Protein AF-J5PJV5-F1 (afdb_monomer_lite)

Organism: Saccharomyces kudriavzevii (strain ATCC MYA-4449 / AS 2.2408 / CBS 8840 / NBRC 1802 / NCYC 2889) (NCBI:txid226230)

InterPro domains:
  IPR000591 DEP domain [SM00049] (48-135)
  IPR058855 RGS1/SST2-like, Fungal-Differentiation Regulator domain [PF25889] (28-151)

Structure (mmCIF, N/CA/C/O backbone):
data_AF-J5PJV5-F1
#
_entry.id   AF-J5PJV5-F1
#
loop_
_atom_site.group_PDB
_atom_site.id
_atom_site.type_symbol
_atom_site.label_atom_id
_atom_site.label_alt_id
_atom_site.label_comp_id
_atom_site.label_asym_id
_atom_site.label_entity_id
_atom_site.label_seq_id
_atom_site.pdbx_PDB_ins_code
_atom_site.Cartn_x
_atom_site.Cartn_y
_atom_site.Cartn_z
_atom_site.occupancy
_atom_site.B_iso_or_equiv
_atom_site.auth_seq_id
_atom_site.auth_comp_id
_atom_site.auth_asym_id
_atom_site.auth_atom_id
_atom_site.pdbx_PDB_model_num
ATOM 1 N N . MET A 1 1 ? -48.459 -0.395 3.970 1.00 34.44 1 MET A N 1
ATOM 2 C CA . MET A 1 1 ? -47.567 -1.148 4.877 1.00 34.44 1 MET A CA 1
ATOM 3 C C . MET A 1 1 ? -46.147 -0.643 4.676 1.00 34.44 1 MET A C 1
ATOM 5 O O . MET A 1 1 ? -45.581 -0.866 3.617 1.00 34.44 1 MET A O 1
ATOM 9 N N . VAL A 1 2 ? -45.607 0.112 5.634 1.00 32.72 2 VAL A N 1
ATOM 10 C CA . VAL A 1 2 ? -44.236 0.643 5.569 1.00 32.72 2 VAL A CA 1
ATOM 11 C C . VAL A 1 2 ? -43.287 -0.489 5.960 1.00 32.72 2 VAL A C 1
ATOM 13 O O . VAL A 1 2 ? -43.206 -0.848 7.133 1.00 32.72 2 VAL A O 1
ATOM 16 N N . HIS A 1 3 ? -42.614 -1.101 4.983 1.00 36.25 3 HIS A N 1
ATOM 17 C CA . HIS A 1 3 ? -41.486 -1.988 5.260 1.00 36.25 3 HIS A CA 1
ATOM 18 C C . HIS A 1 3 ? -40.357 -1.144 5.846 1.00 36.25 3 HIS A C 1
ATOM 20 O O . HIS A 1 3 ? -39.622 -0.455 5.145 1.00 36.25 3 HIS A O 1
ATOM 26 N N . LYS A 1 4 ? -40.274 -1.149 7.175 1.00 41.41 4 LYS A N 1
ATOM 27 C CA . LYS A 1 4 ? -39.159 -0.582 7.921 1.00 41.41 4 LYS A CA 1
ATOM 28 C C . LYS A 1 4 ? -37.962 -1.494 7.647 1.00 41.41 4 LYS A C 1
ATOM 30 O O . LYS A 1 4 ? -37.828 -2.529 8.297 1.00 41.41 4 LYS A O 1
ATOM 35 N N . ASN A 1 5 ? -37.156 -1.159 6.637 1.00 46.97 5 ASN A N 1
ATOM 36 C CA . ASN A 1 5 ? -35.888 -1.836 6.372 1.00 46.97 5 ASN A CA 1
ATOM 37 C C . ASN A 1 5 ? -35.085 -1.823 7.678 1.00 46.97 5 ASN A C 1
ATOM 39 O O . ASN A 1 5 ? -34.699 -0.763 8.169 1.00 46.97 5 ASN A O 1
ATOM 43 N N . ARG A 1 6 ? -34.926 -2.994 8.304 1.00 46.38 6 ARG A N 1
ATOM 44 C CA . ARG A 1 6 ? -34.098 -3.157 9.500 1.00 46.38 6 ARG A CA 1
ATOM 45 C C . ARG A 1 6 ? -32.650 -3.108 9.036 1.00 46.38 6 ARG A C 1
ATOM 47 O O . ARG A 1 6 ? -32.065 -4.146 8.757 1.00 46.38 6 ARG A O 1
ATOM 54 N N . THR A 1 7 ? -32.103 -1.905 8.913 1.00 51.06 7 THR A N 1
ATOM 55 C CA . THR A 1 7 ? -30.675 -1.722 8.668 1.00 51.06 7 THR A CA 1
ATOM 56 C C . THR A 1 7 ? -29.923 -2.245 9.886 1.00 51.06 7 THR A C 1
ATOM 58 O O . THR A 1 7 ? -30.154 -1.798 11.013 1.00 51.06 7 THR A O 1
ATOM 61 N N . LEU A 1 8 ? -29.062 -3.239 9.676 1.00 51.75 8 LEU A N 1
ATOM 62 C CA . LEU A 1 8 ? -28.157 -3.713 10.714 1.00 51.75 8 LEU A CA 1
ATOM 63 C C . LEU A 1 8 ? -27.078 -2.647 10.906 1.00 51.75 8 LEU A C 1
ATOM 65 O O . LEU A 1 8 ? -26.323 -2.337 9.985 1.00 51.75 8 LEU A O 1
ATOM 69 N N . HIS A 1 9 ? -27.042 -2.059 12.098 1.00 49.62 9 HIS A N 1
ATOM 70 C CA . HIS A 1 9 ? -25.983 -1.145 12.503 1.00 49.62 9 HIS A CA 1
ATOM 71 C C . HIS A 1 9 ? -24.929 -1.940 13.272 1.00 49.62 9 HIS A C 1
ATOM 73 O O . HIS A 1 9 ? -25.188 -2.385 14.390 1.00 49.62 9 HIS A O 1
ATOM 79 N N . GLU A 1 10 ? -23.745 -2.109 12.685 1.00 46.94 10 GLU A N 1
ATOM 80 C CA . GLU A 1 10 ? -22.582 -2.636 13.397 1.00 46.94 10 GLU A CA 1
ATOM 81 C C . GLU A 1 10 ? -21.744 -1.450 13.894 1.00 46.94 10 GLU A C 1
ATOM 83 O O . GLU A 1 10 ? -20.999 -0.813 13.146 1.00 46.94 10 GLU A O 1
ATOM 88 N N . LEU A 1 11 ? -21.915 -1.113 15.173 1.00 45.97 11 LEU A N 1
ATOM 89 C CA . LEU A 1 11 ? -21.108 -0.117 15.877 1.00 45.97 11 LEU A CA 1
ATOM 90 C C . LEU A 1 11 ? -19.951 -0.842 16.567 1.00 45.97 11 LEU A C 1
ATOM 92 O O . LEU A 1 11 ? -20.169 -1.541 17.555 1.00 45.97 11 LEU A O 1
ATOM 96 N N . SER A 1 12 ? -18.720 -0.667 16.078 1.00 50.66 12 SER A N 1
ATOM 97 C CA . SER A 1 12 ? -17.536 -1.206 16.755 1.00 50.66 12 SER A CA 1
ATOM 98 C C . SER A 1 12 ? -16.515 -0.104 17.044 1.00 50.66 12 SER A C 1
ATOM 100 O O . SER A 1 12 ? -15.838 0.409 16.156 1.00 50.66 12 SER A O 1
ATOM 102 N N . SER A 1 13 ? -16.379 0.251 18.325 1.00 58.31 13 SER A N 1
ATOM 103 C CA . SER A 1 13 ? -15.162 0.896 18.826 1.00 58.31 13 SER A CA 1
ATOM 104 C C . SER A 1 13 ? -14.101 -0.197 18.925 1.00 58.31 13 SER A C 1
ATOM 106 O O . SER A 1 13 ? -14.071 -0.951 19.902 1.00 58.31 13 SER A O 1
ATOM 108 N N . LYS A 1 14 ? -13.275 -0.354 17.887 1.00 65.31 14 LYS A N 1
ATOM 109 C CA . LYS A 1 14 ? -12.309 -1.457 17.826 1.00 65.31 14 LYS A CA 1
ATOM 110 C C . LYS A 1 14 ? -11.090 -1.152 18.689 1.00 65.31 14 LYS A C 1
ATOM 112 O O . LYS A 1 14 ? -10.291 -0.271 18.386 1.00 65.31 14 LYS A O 1
ATOM 117 N N . ASN A 1 15 ? -10.912 -1.936 19.745 1.00 80.19 15 ASN A N 1
ATOM 118 C CA . ASN A 1 15 ? -9.606 -2.066 20.378 1.00 80.19 15 ASN A CA 1
ATOM 119 C C . ASN A 1 15 ? -8.701 -2.940 19.503 1.00 80.19 15 ASN A C 1
ATOM 121 O O . ASN A 1 15 ? -9.179 -3.830 18.803 1.00 80.19 15 ASN A O 1
ATOM 125 N N . PHE A 1 16 ? -7.393 -2.695 19.556 1.00 87.75 16 PHE A N 1
ATOM 126 C CA . PHE A 1 16 ? -6.418 -3.555 18.891 1.00 87.75 16 PHE A CA 1
ATOM 127 C C . PHE A 1 16 ? -6.373 -4.920 19.570 1.00 87.75 16 PHE A C 1
ATOM 129 O O . PHE A 1 16 ? -6.005 -5.020 20.745 1.00 87.75 16 PHE A O 1
ATOM 136 N N . SER A 1 17 ? -6.683 -5.963 18.811 1.00 89.69 17 SER A N 1
ATOM 137 C CA . SER A 1 17 ? -6.464 -7.343 19.215 1.00 89.69 17 SER A CA 1
ATOM 138 C C . SER A 1 17 ? -4.964 -7.576 19.347 1.00 89.69 17 SER A C 1
ATOM 140 O O . SER A 1 17 ? -4.165 -7.088 18.535 1.00 89.69 17 SER A O 1
ATOM 142 N N . ARG A 1 18 ? -4.563 -8.349 20.358 1.00 90.44 18 ARG A N 1
ATOM 143 C CA . ARG A 1 18 ? -3.156 -8.655 20.623 1.00 90.44 18 ARG A CA 1
ATOM 144 C C . ARG A 1 18 ? -2.920 -10.151 20.727 1.00 90.44 18 ARG A C 1
ATOM 146 O O . ARG A 1 18 ? -3.717 -10.871 21.315 1.00 90.44 18 ARG A O 1
ATOM 153 N N . THR A 1 19 ? -1.799 -10.583 20.171 1.00 90.94 19 THR A N 1
ATOM 154 C CA . THR A 1 19 ? -1.255 -11.934 20.346 1.00 90.94 19 THR A CA 1
ATOM 155 C C . THR A 1 19 ? -0.917 -12.198 21.821 1.00 90.94 19 THR A C 1
ATOM 157 O O . THR A 1 19 ? -0.773 -11.240 22.589 1.00 90.94 19 THR A O 1
ATOM 160 N N . PRO A 1 20 ? -0.696 -13.463 22.230 1.00 90.75 20 PRO A N 1
ATOM 161 C CA . PRO A 1 20 ? -0.246 -13.797 23.586 1.00 90.75 20 PRO A CA 1
ATOM 162 C C . PRO A 1 20 ? 1.027 -13.056 24.024 1.00 90.75 20 PRO A C 1
ATOM 164 O O . PRO A 1 20 ? 1.196 -12.755 25.200 1.00 90.75 20 PRO A O 1
ATOM 167 N N . ASN A 1 21 ? 1.885 -12.682 23.068 1.00 90.81 21 ASN A N 1
ATOM 168 C CA . ASN A 1 21 ? 3.115 -11.924 23.315 1.00 90.81 21 ASN A CA 1
ATOM 169 C C . ASN A 1 21 ? 2.892 -10.396 23.349 1.00 90.81 21 ASN A C 1
ATOM 171 O O . ASN A 1 21 ? 3.848 -9.625 23.370 1.00 90.81 21 ASN A O 1
ATOM 175 N N . GLY A 1 22 ? 1.640 -9.932 23.302 1.00 88.31 22 GLY A N 1
ATOM 176 C CA . GLY A 1 22 ? 1.271 -8.519 23.407 1.00 88.31 22 GLY A CA 1
ATOM 177 C C . GLY A 1 22 ? 1.398 -7.700 22.116 1.00 88.31 22 GLY A C 1
ATOM 178 O O . GLY A 1 22 ? 1.108 -6.498 22.143 1.00 88.31 22 GLY A O 1
ATOM 179 N N . LEU A 1 23 ? 1.789 -8.319 20.994 1.00 90.62 23 LEU A N 1
ATOM 180 C CA . LEU A 1 23 ? 1.886 -7.667 19.680 1.00 90.62 23 LEU A CA 1
ATOM 181 C C . LEU A 1 23 ? 0.505 -7.504 19.044 1.00 90.62 23 LEU A C 1
ATOM 183 O O . LEU A 1 23 ? -0.314 -8.415 19.139 1.00 90.62 23 LEU A O 1
ATOM 187 N N . ILE A 1 24 ? 0.267 -6.378 18.368 1.00 93.69 24 ILE A N 1
ATOM 188 C CA . ILE A 1 24 ? -0.978 -6.129 17.624 1.00 93.69 24 ILE A CA 1
ATOM 189 C C . ILE A 1 24 ? -1.062 -7.097 16.441 1.00 93.69 24 ILE A C 1
ATOM 191 O O . ILE A 1 24 ? -0.084 -7.255 15.709 1.00 93.69 24 ILE A O 1
ATOM 195 N N . PHE A 1 25 ? -2.230 -7.707 16.232 1.00 94.50 25 PHE A N 1
ATOM 196 C CA . PHE A 1 25 ? -2.453 -8.582 15.082 1.00 94.50 25 PHE A CA 1
ATOM 197 C C . PHE A 1 25 ? -2.244 -7.849 13.752 1.00 94.50 25 PHE A C 1
ATOM 199 O O . PHE A 1 25 ? -2.690 -6.716 13.548 1.00 94.50 25 PHE A O 1
ATOM 206 N N . THR A 1 26 ? -1.636 -8.544 12.791 1.00 94.56 26 THR A N 1
ATOM 207 C CA . THR A 1 26 ? -1.355 -8.026 11.447 1.00 94.56 26 THR A CA 1
ATOM 208 C C . THR A 1 26 ? -2.618 -7.530 10.735 1.00 94.56 26 THR A C 1
ATOM 210 O O . THR A 1 26 ? -2.562 -6.548 9.993 1.00 94.56 26 THR A O 1
ATOM 213 N N . ASN A 1 27 ? -3.764 -8.187 10.944 1.00 93.38 27 ASN A N 1
ATOM 214 C CA . ASN A 1 27 ? -5.033 -7.771 10.342 1.00 93.38 27 ASN A CA 1
ATOM 215 C C . ASN A 1 27 ? -5.512 -6.405 10.863 1.00 93.38 27 ASN A C 1
ATOM 217 O O . ASN A 1 27 ? -5.932 -5.552 10.079 1.00 93.38 27 ASN A O 1
ATOM 221 N N . ASP A 1 28 ? -5.373 -6.166 12.166 1.00 93.38 28 ASP A N 1
ATOM 222 C CA . ASP A 1 28 ? -5.749 -4.895 12.785 1.00 93.38 28 ASP A CA 1
ATOM 223 C C . ASP A 1 28 ? -4.800 -3.773 12.351 1.00 93.38 28 ASP A C 1
ATOM 225 O O . ASP A 1 28 ? -5.257 -2.669 12.057 1.00 93.38 28 ASP A O 1
ATOM 229 N N . LEU A 1 29 ? -3.499 -4.067 12.202 1.00 95.56 29 LEU A N 1
ATOM 230 C CA . LEU A 1 29 ? -2.522 -3.124 11.641 1.00 95.56 29 LEU A CA 1
ATOM 231 C C . LEU A 1 29 ? -2.869 -2.714 10.202 1.00 95.56 29 LEU A C 1
ATOM 233 O O . LEU A 1 29 ? -2.813 -1.531 9.870 1.00 95.56 29 LEU A O 1
ATOM 237 N N . LYS A 1 30 ? -3.252 -3.670 9.346 1.00 95.94 30 LYS A N 1
ATOM 238 C CA . LYS A 1 30 ? -3.685 -3.387 7.964 1.00 95.94 30 LYS A CA 1
ATOM 239 C C . LYS A 1 30 ? -4.986 -2.583 7.926 1.00 95.94 30 LYS A C 1
ATOM 241 O O . LYS A 1 30 ? -5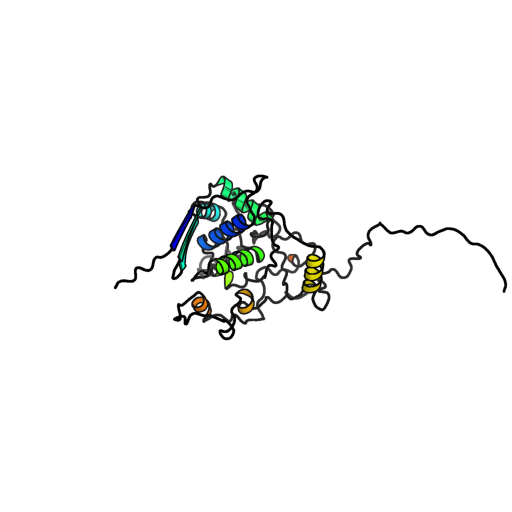.115 -1.678 7.103 1.00 95.94 30 LYS A O 1
ATOM 246 N N . THR A 1 31 ? -5.921 -2.894 8.823 1.00 95.00 31 THR A N 1
ATOM 247 C CA . THR A 1 31 ? -7.210 -2.198 8.944 1.00 95.00 31 THR A CA 1
ATOM 248 C C . THR A 1 31 ? -7.006 -0.743 9.346 1.00 95.00 31 THR A C 1
ATOM 250 O O . THR A 1 31 ? -7.435 0.156 8.624 1.00 95.00 31 THR A O 1
ATOM 253 N N . VAL A 1 32 ? -6.281 -0.493 10.443 1.00 96.00 32 VAL A N 1
ATOM 254 C CA . VAL A 1 32 ? -6.029 0.878 10.905 1.00 96.00 32 VAL A CA 1
ATOM 255 C C . VAL A 1 32 ? -5.199 1.669 9.895 1.00 96.00 32 VAL A C 1
ATOM 257 O O . VAL A 1 32 ? -5.490 2.837 9.671 1.00 96.00 32 VAL A O 1
ATOM 260 N N . TYR A 1 33 ? -4.221 1.039 9.233 1.00 97.81 33 TYR A N 1
ATOM 261 C CA . TYR A 1 33 ? -3.449 1.668 8.159 1.00 97.81 33 TYR A CA 1
ATOM 262 C C . TYR A 1 33 ? -4.345 2.118 6.997 1.00 97.81 33 TYR A C 1
ATOM 264 O O . TYR A 1 33 ? -4.200 3.231 6.495 1.00 97.81 33 TYR A O 1
ATOM 272 N N . SER A 1 34 ? -5.288 1.270 6.585 1.00 97.56 34 SER A N 1
ATOM 273 C CA . SER A 1 34 ? -6.176 1.564 5.458 1.00 97.56 34 SER A CA 1
ATOM 274 C C . SER A 1 34 ? -7.165 2.676 5.798 1.00 97.56 34 SER A C 1
ATOM 276 O O . SER A 1 34 ? -7.297 3.622 5.026 1.00 97.56 34 SER A O 1
ATOM 278 N N . ILE A 1 35 ? -7.788 2.623 6.981 1.00 96.12 35 ILE A N 1
ATOM 279 C CA . ILE A 1 35 ? -8.670 3.695 7.474 1.00 96.12 35 ILE A CA 1
ATOM 280 C C . ILE A 1 35 ? -7.894 5.005 7.602 1.00 96.12 35 ILE A C 1
ATOM 282 O O . ILE A 1 35 ? -8.369 6.043 7.159 1.00 96.12 35 ILE A O 1
ATOM 286 N N . PHE A 1 36 ? -6.674 4.955 8.139 1.00 97.50 36 PHE A N 1
ATOM 287 C CA . PHE A 1 36 ? -5.789 6.111 8.226 1.00 97.50 36 PHE A CA 1
ATOM 288 C C . PHE A 1 36 ? -5.555 6.773 6.861 1.00 97.50 36 PHE A C 1
ATOM 290 O O . PHE A 1 36 ? -5.708 7.988 6.746 1.00 97.50 36 PHE A O 1
ATOM 297 N N . LEU A 1 37 ? -5.241 5.996 5.819 1.00 97.69 37 LEU A N 1
ATOM 298 C CA . LEU A 1 37 ? -5.067 6.545 4.472 1.00 97.69 37 LEU A CA 1
ATOM 299 C C . LEU A 1 37 ? -6.366 7.088 3.866 1.00 97.69 37 LEU A C 1
ATOM 301 O O . LEU A 1 37 ? -6.318 8.102 3.173 1.00 97.69 37 LEU A O 1
ATOM 305 N N . ILE A 1 38 ? -7.508 6.443 4.128 1.00 96.38 38 ILE A N 1
ATOM 306 C CA . ILE A 1 38 ? -8.822 6.931 3.684 1.00 96.38 38 ILE A CA 1
ATOM 307 C C . ILE A 1 38 ? -9.129 8.283 4.340 1.00 96.38 38 ILE A C 1
ATOM 309 O O . ILE A 1 38 ? -9.487 9.226 3.642 1.00 96.38 38 ILE A O 1
ATOM 313 N N . CYS A 1 39 ? -8.931 8.408 5.656 1.00 95.62 39 CYS A N 1
ATOM 314 C CA . CYS A 1 39 ? -9.170 9.649 6.396 1.00 95.62 39 CYS A CA 1
ATOM 315 C C . CYS A 1 39 ? -8.205 10.780 6.007 1.00 95.62 39 CYS A C 1
ATOM 317 O O . CYS A 1 39 ? -8.578 11.946 6.090 1.00 95.62 39 CYS A O 1
ATOM 319 N N . LEU A 1 40 ? -6.973 10.459 5.592 1.00 95.81 40 LEU A N 1
ATOM 320 C CA . LEU A 1 40 ? -6.037 11.459 5.069 1.00 95.81 40 LEU A CA 1
ATOM 321 C C . LEU A 1 40 ? -6.463 12.033 3.709 1.00 95.81 40 LEU A C 1
ATOM 323 O O . LEU A 1 40 ? -5.988 13.110 3.359 1.00 95.81 40 LEU A O 1
ATOM 327 N N . ASP A 1 41 ? -7.292 11.309 2.948 1.00 94.38 41 ASP A N 1
ATOM 328 C CA . ASP A 1 41 ? -7.766 11.668 1.604 1.00 94.38 41 ASP A CA 1
ATOM 329 C C . ASP A 1 41 ? -6.657 12.251 0.707 1.00 94.38 41 ASP A C 1
ATOM 331 O O . ASP A 1 41 ? -6.740 13.362 0.179 1.00 94.38 41 ASP A O 1
ATOM 335 N N . LEU A 1 42 ? -5.558 11.500 0.584 1.00 93.88 42 LEU A N 1
ATOM 336 C CA . LEU A 1 42 ? -4.360 11.954 -0.117 1.00 93.88 42 LEU A CA 1
ATOM 337 C C . LEU A 1 42 ? -4.668 12.308 -1.575 1.00 93.88 42 LEU A C 1
ATOM 339 O O . LEU A 1 42 ? -5.171 11.479 -2.334 1.00 93.88 42 LEU A O 1
ATOM 343 N N . LYS A 1 43 ? -4.285 13.523 -1.978 1.00 90.44 43 LYS A N 1
ATOM 344 C CA . LYS A 1 43 ? -4.469 14.034 -3.339 1.00 90.44 43 LYS A CA 1
ATOM 345 C C . LYS A 1 43 ? -3.160 14.165 -4.101 1.00 90.44 43 LYS A C 1
ATOM 347 O O . LYS A 1 43 ? -2.073 14.338 -3.537 1.00 90.44 43 LYS A O 1
ATOM 352 N N . GLU A 1 44 ? -3.292 14.161 -5.418 1.00 84.69 44 GLU A N 1
ATOM 353 C CA . GLU A 1 44 ? -2.260 14.662 -6.309 1.00 84.69 44 GLU A CA 1
ATOM 354 C C . GLU A 1 44 ? -2.188 16.190 -6.166 1.00 84.69 44 GLU A C 1
ATOM 356 O O . GLU A 1 44 ? -3.169 16.904 -6.390 1.00 84.69 44 GLU A O 1
ATOM 361 N N . LYS A 1 45 ? -1.043 16.711 -5.709 1.00 73.62 45 LYS A N 1
ATOM 362 C CA . LYS A 1 45 ? -0.856 18.159 -5.561 1.00 73.62 45 LYS A CA 1
ATOM 363 C C . LYS A 1 45 ? -0.707 18.760 -6.956 1.00 73.62 45 LYS A C 1
ATOM 365 O O . LYS A 1 45 ? 0.312 18.541 -7.603 1.00 73.62 45 LYS A O 1
ATOM 370 N N . LYS A 1 46 ? -1.706 19.523 -7.410 1.00 59.59 46 LYS A N 1
ATOM 371 C CA . LYS A 1 46 ? -1.599 20.304 -8.649 1.00 59.59 46 LYS A CA 1
ATOM 372 C C . LYS A 1 46 ? -0.451 21.304 -8.498 1.00 59.59 46 LYS A C 1
ATOM 374 O O . LYS A 1 46 ? -0.343 21.958 -7.461 1.00 59.59 46 LYS A O 1
ATOM 379 N N . GLN A 1 47 ? 0.411 21.412 -9.509 1.00 53.44 47 GLN A N 1
ATOM 380 C CA . GLN A 1 47 ? 1.365 22.515 -9.562 1.00 53.44 47 GLN A CA 1
ATOM 381 C C . GLN A 1 47 ? 0.557 23.810 -9.646 1.00 53.44 47 GLN A C 1
ATOM 383 O O . GLN A 1 47 ? -0.148 24.040 -10.628 1.00 53.44 47 GLN A O 1
ATOM 388 N N . ASN A 1 48 ? 0.610 24.636 -8.604 1.00 43.94 48 ASN A N 1
ATOM 389 C CA . ASN A 1 48 ? 0.112 25.995 -8.725 1.00 43.94 48 ASN A CA 1
ATOM 390 C C . ASN A 1 48 ? 1.050 26.717 -9.692 1.00 43.94 48 ASN A C 1
ATOM 392 O O . ASN A 1 48 ? 2.221 26.925 -9.380 1.00 43.94 48 ASN A O 1
ATOM 396 N N . ASN A 1 49 ? 0.525 27.108 -10.852 1.00 41.97 49 ASN A N 1
ATOM 397 C CA . ASN A 1 49 ? 1.171 28.024 -11.791 1.00 41.97 49 ASN A CA 1
ATOM 398 C C . ASN A 1 49 ? 1.215 29.456 -11.218 1.00 41.97 49 ASN A C 1
ATOM 400 O O . ASN A 1 49 ? 0.900 30.415 -11.918 1.00 41.97 49 ASN A O 1
ATOM 404 N N . ASP A 1 50 ? 1.579 29.626 -9.944 1.00 44.09 50 ASP A N 1
ATOM 405 C CA . ASP A 1 50 ? 1.873 30.947 -9.398 1.00 44.09 50 ASP A CA 1
ATOM 406 C C . ASP A 1 50 ? 3.248 31.368 -9.916 1.00 44.09 50 ASP A C 1
ATOM 408 O O . ASP A 1 50 ? 4.307 31.130 -9.332 1.00 44.09 50 ASP A O 1
ATOM 412 N N . THR A 1 51 ? 3.198 32.015 -11.074 1.00 45.91 51 THR A N 1
ATOM 413 C CA . THR A 1 51 ? 4.283 32.552 -11.902 1.00 45.91 51 THR A CA 1
ATOM 414 C C . THR A 1 51 ? 5.194 33.576 -11.208 1.00 45.91 51 THR A C 1
ATOM 416 O O . THR A 1 51 ? 6.051 34.166 -11.858 1.00 45.91 51 THR A O 1
ATOM 419 N N . LYS A 1 52 ? 5.077 33.789 -9.889 1.00 48.56 52 LYS A N 1
ATOM 420 C CA . LYS A 1 52 ? 5.825 34.823 -9.147 1.00 48.56 52 LYS A CA 1
ATOM 421 C C . LYS A 1 52 ? 6.961 34.308 -8.253 1.00 48.56 52 LYS A C 1
ATOM 423 O O . LYS A 1 52 ? 7.727 35.119 -7.747 1.00 48.56 52 LYS A O 1
ATOM 428 N N . LEU A 1 53 ? 7.128 32.991 -8.093 1.00 48.41 53 LEU A N 1
ATOM 429 C CA . LEU A 1 53 ? 8.187 32.379 -7.257 1.00 48.41 53 LEU A CA 1
ATOM 430 C C . LEU A 1 53 ? 9.179 31.496 -8.040 1.00 48.41 53 LEU A C 1
ATOM 432 O O . LEU A 1 53 ? 10.012 30.800 -7.452 1.00 48.41 53 LEU A O 1
ATOM 436 N N . PHE A 1 54 ? 9.123 31.554 -9.373 1.00 49.00 54 PHE A N 1
ATOM 437 C CA . PHE A 1 54 ? 9.832 30.650 -10.285 1.00 49.00 54 PHE A CA 1
ATOM 438 C C . PHE A 1 54 ? 11.367 30.803 -10.293 1.00 49.00 54 PHE A C 1
ATOM 440 O O . PHE A 1 54 ? 12.061 29.927 -10.798 1.00 49.00 54 PHE A O 1
ATOM 447 N N . LEU A 1 55 ? 11.913 31.879 -9.711 1.00 49.66 55 LEU A N 1
ATOM 448 C CA . LEU A 1 55 ? 13.359 32.156 -9.711 1.00 49.66 55 LEU A CA 1
ATOM 449 C C . LEU A 1 55 ? 14.108 31.650 -8.461 1.00 49.66 55 LEU A C 1
ATOM 451 O O . LEU A 1 55 ? 15.333 31.660 -8.458 1.00 49.66 55 LEU A O 1
ATOM 455 N N . LEU A 1 56 ? 13.410 31.181 -7.414 1.00 49.78 56 LEU A N 1
ATOM 456 C CA . LEU A 1 56 ? 14.035 30.747 -6.145 1.00 49.78 56 LEU A CA 1
ATOM 457 C C . LEU A 1 56 ? 13.624 29.340 -5.668 1.00 49.78 56 LEU A C 1
ATOM 459 O O . LEU A 1 56 ? 14.158 28.854 -4.674 1.00 49.78 56 LEU A O 1
ATOM 463 N N . THR A 1 57 ? 12.702 28.660 -6.360 1.00 47.03 57 THR A N 1
ATOM 464 C CA . THR A 1 57 ? 12.092 27.393 -5.894 1.00 47.03 57 THR A CA 1
ATOM 465 C C . THR A 1 57 ? 12.331 26.182 -6.807 1.00 47.03 57 THR A C 1
ATOM 467 O O . THR A 1 57 ? 11.815 25.100 -6.537 1.00 47.03 57 THR A O 1
ATOM 470 N N . GLN A 1 58 ? 13.186 26.297 -7.832 1.00 43.38 58 GLN A N 1
ATOM 471 C CA . GLN A 1 58 ? 13.471 25.229 -8.815 1.00 43.38 58 GLN A CA 1
ATOM 472 C C . GLN A 1 58 ? 14.017 23.905 -8.230 1.00 43.38 58 GLN A C 1
ATOM 474 O O . GLN A 1 58 ? 14.098 22.909 -8.947 1.00 43.38 58 GLN A O 1
ATOM 479 N N . PHE A 1 59 ? 14.356 23.850 -6.938 1.00 49.59 59 PHE A N 1
ATOM 480 C CA . PHE A 1 59 ? 14.915 22.662 -6.283 1.00 49.59 59 PHE A CA 1
ATOM 481 C C . PHE A 1 59 ? 13.943 21.908 -5.364 1.00 49.59 59 PHE A C 1
ATOM 483 O O . PHE A 1 59 ? 14.296 20.837 -4.860 1.00 49.59 59 PHE A O 1
ATOM 490 N N . THR A 1 60 ? 12.717 22.395 -5.138 1.00 55.47 60 THR A N 1
ATOM 491 C CA . THR A 1 60 ? 11.748 21.649 -4.322 1.00 55.47 60 THR A CA 1
ATOM 492 C C . THR A 1 60 ? 11.021 20.622 -5.180 1.00 55.47 60 THR A C 1
ATOM 494 O O . THR A 1 60 ? 10.024 20.923 -5.829 1.00 55.47 60 THR A O 1
ATOM 497 N N . LYS A 1 61 ? 11.514 19.377 -5.181 1.00 65.38 61 LYS A N 1
ATOM 498 C CA . LYS A 1 61 ? 10.783 18.247 -5.771 1.00 65.38 61 LYS A CA 1
ATOM 499 C C . LYS A 1 61 ? 9.420 18.121 -5.087 1.00 65.38 61 LYS A C 1
ATOM 501 O O . LYS A 1 61 ? 9.350 17.849 -3.887 1.00 65.38 61 LYS A O 1
ATOM 506 N N . HIS A 1 62 ? 8.351 18.322 -5.850 1.00 75.06 62 HIS A N 1
ATOM 507 C CA . HIS A 1 62 ? 6.993 18.064 -5.392 1.00 75.06 62 HIS A CA 1
ATOM 508 C C . HIS A 1 62 ? 6.700 16.567 -5.492 1.00 75.06 62 HIS A C 1
ATOM 510 O O . HIS A 1 62 ? 7.025 15.921 -6.485 1.00 75.06 62 HIS A O 1
ATOM 516 N N . PHE A 1 63 ? 6.094 16.019 -4.444 1.00 86.88 63 PHE A N 1
ATOM 517 C CA . PHE A 1 63 ? 5.710 14.615 -4.374 1.00 86.88 63 PHE A CA 1
ATOM 518 C C . PHE A 1 63 ? 4.191 14.522 -4.232 1.00 86.88 63 PHE A C 1
ATOM 520 O O . PHE A 1 63 ? 3.588 15.252 -3.442 1.00 86.88 63 PHE A O 1
ATOM 527 N N . HIS A 1 64 ? 3.571 13.645 -5.016 1.00 91.75 64 HIS A N 1
ATOM 528 C CA . HIS A 1 64 ? 2.126 13.413 -4.989 1.00 91.75 64 HIS A CA 1
ATOM 529 C C . HIS A 1 64 ? 1.759 12.447 -3.859 1.00 91.75 64 HIS A C 1
ATOM 531 O O . HIS A 1 64 ? 2.590 11.634 -3.456 1.00 91.75 64 HIS A O 1
ATOM 537 N N . PHE A 1 65 ? 0.527 12.522 -3.347 1.00 94.12 65 PHE A N 1
ATOM 538 C CA . PHE A 1 65 ? 0.032 11.608 -2.311 1.00 94.12 65 PHE A CA 1
ATOM 539 C C . PHE A 1 65 ? 0.932 11.534 -1.063 1.00 94.12 65 PHE A C 1
ATOM 541 O O . PHE A 1 65 ? 1.243 10.456 -0.556 1.00 94.12 65 PHE A O 1
ATOM 548 N N . THR A 1 66 ? 1.385 12.693 -0.578 1.00 95.19 66 THR A N 1
ATOM 549 C CA . THR A 1 66 ? 2.244 12.791 0.610 1.00 95.19 66 THR A CA 1
ATOM 550 C C . THR A 1 66 ? 1.565 13.486 1.771 1.00 95.19 66 THR A C 1
ATOM 552 O O . THR A 1 66 ? 0.809 14.430 1.550 1.00 95.19 66 THR A O 1
ATOM 555 N N . PHE A 1 67 ? 1.966 13.125 2.985 1.00 95.75 67 PHE A N 1
ATOM 556 C CA . PHE A 1 67 ? 1.548 13.774 4.226 1.00 95.75 67 PHE A CA 1
ATOM 557 C C . PHE A 1 67 ? 2.745 14.000 5.159 1.00 95.75 67 PHE A C 1
ATOM 559 O O . PHE A 1 67 ? 3.788 13.352 5.045 1.00 95.75 67 PHE A O 1
ATOM 566 N N . SER A 1 68 ? 2.606 14.949 6.074 1.00 95.75 68 SER A N 1
ATOM 567 C CA . SER A 1 68 ? 3.587 15.281 7.104 1.00 95.75 68 SER A CA 1
ATOM 568 C C . SER A 1 68 ? 3.374 14.466 8.381 1.00 95.75 68 SER A C 1
ATOM 570 O O . SER A 1 68 ? 2.308 13.900 8.627 1.00 95.75 68 SER A O 1
ATOM 572 N N . TYR A 1 69 ? 4.389 14.454 9.245 1.00 95.06 69 TYR A N 1
ATOM 573 C CA . TYR A 1 69 ? 4.303 13.799 10.549 1.00 95.06 69 TYR A CA 1
ATOM 574 C C . TYR A 1 69 ? 3.141 14.335 11.402 1.00 95.06 69 TYR A C 1
ATOM 576 O O . TYR A 1 69 ? 2.413 13.562 12.016 1.00 95.06 69 TYR A O 1
ATOM 584 N N . GLN A 1 70 ? 2.934 15.655 11.419 1.00 95.25 70 GLN A N 1
ATOM 585 C CA . GLN A 1 70 ? 1.891 16.288 12.234 1.00 95.25 70 GLN A CA 1
ATOM 586 C C . GLN A 1 70 ? 0.484 15.974 11.715 1.00 95.25 70 GLN A C 1
ATOM 588 O O . GLN A 1 70 ? -0.406 15.667 12.507 1.00 95.25 70 GLN A O 1
ATOM 593 N N . GLU A 1 71 ? 0.293 15.981 10.391 1.00 96.12 71 GLU A N 1
ATOM 594 C CA . GLU A 1 71 ? -0.963 15.544 9.767 1.00 96.12 71 GLU A CA 1
ATOM 595 C C . GLU A 1 71 ? -1.279 14.091 10.129 1.00 96.12 71 GLU A C 1
ATOM 597 O O . GLU A 1 71 ? -2.422 13.783 10.460 1.00 96.12 71 GLU A O 1
ATOM 602 N N . ALA A 1 72 ? -0.264 13.219 10.159 1.00 96.88 72 ALA A N 1
ATOM 603 C CA . ALA A 1 72 ? -0.447 11.825 10.542 1.00 96.88 72 ALA A CA 1
ATOM 604 C C . ALA A 1 72 ? -0.935 11.666 11.989 1.00 96.88 72 ALA A C 1
ATOM 606 O O . ALA A 1 72 ? -1.917 10.966 12.233 1.00 96.88 72 ALA A O 1
ATOM 607 N N . ILE A 1 73 ? -0.276 12.330 12.949 1.00 96.62 73 ILE A N 1
ATOM 608 C CA . ILE A 1 73 ? -0.663 12.261 14.368 1.00 96.62 73 ILE A CA 1
ATOM 609 C C . ILE A 1 73 ? -2.068 12.836 14.577 1.00 96.62 73 ILE A C 1
ATOM 611 O O . ILE A 1 73 ? -2.866 12.243 15.302 1.00 96.62 73 ILE A O 1
ATOM 615 N N . LYS A 1 74 ? -2.387 13.954 13.913 1.00 96.25 74 LYS A N 1
ATOM 616 C CA . LYS A 1 74 ? -3.716 14.571 13.977 1.00 96.25 74 LYS A CA 1
ATOM 617 C C . LYS A 1 74 ? -4.795 13.636 13.427 1.00 96.25 74 LYS A C 1
ATOM 619 O O . LYS A 1 74 ? -5.802 13.436 14.096 1.00 96.25 74 LYS A O 1
ATOM 624 N N . ALA A 1 75 ? -4.573 13.047 12.250 1.00 96.31 75 ALA A N 1
ATOM 625 C CA . ALA A 1 75 ? -5.524 12.128 11.629 1.00 96.31 75 ALA A CA 1
ATOM 626 C C . ALA A 1 75 ? -5.747 10.874 12.490 1.00 96.31 75 ALA A C 1
ATOM 628 O O . ALA A 1 75 ? -6.885 10.497 12.741 1.00 96.31 75 ALA A O 1
ATOM 629 N N . MET A 1 76 ? -4.679 10.266 13.021 1.00 95.81 76 MET A N 1
ATOM 630 C CA . MET A 1 76 ? -4.793 9.086 13.891 1.00 95.81 76 MET A CA 1
ATOM 631 C C . MET A 1 76 ? -5.540 9.366 15.206 1.00 95.81 76 MET A C 1
ATOM 633 O O . MET A 1 76 ? -6.161 8.459 15.761 1.00 95.81 76 MET A O 1
ATOM 637 N N . GLY A 1 77 ? -5.518 10.609 15.695 1.00 95.06 77 GLY A N 1
ATOM 638 C CA . GLY A 1 77 ? -6.276 11.013 16.881 1.00 95.06 77 GLY A CA 1
ATOM 639 C C . GLY A 1 77 ? -7.796 10.916 16.711 1.00 95.06 77 GLY A C 1
ATOM 640 O O . GLY A 1 77 ? -8.504 10.760 17.703 1.00 95.06 77 GLY A O 1
ATOM 641 N N . GLN A 1 78 ? -8.301 10.966 15.475 1.00 93.25 78 GLN A N 1
ATOM 642 C CA . GLN A 1 78 ? -9.729 10.876 15.176 1.00 93.25 78 GLN A CA 1
ATOM 643 C C . GLN A 1 78 ? -9.949 10.186 13.825 1.00 93.25 78 GLN A C 1
ATOM 645 O O . GLN A 1 78 ? -10.209 10.831 12.809 1.00 93.25 78 GLN A O 1
ATOM 650 N N . LEU A 1 79 ? -9.846 8.857 13.819 1.00 94.06 79 LEU A N 1
ATOM 651 C CA . LEU A 1 79 ? -10.192 8.047 12.655 1.00 94.06 79 LEU A CA 1
ATOM 652 C C . LEU A 1 79 ? -11.654 7.632 12.750 1.00 94.06 79 LEU A C 1
ATOM 654 O O . LEU A 1 79 ? -12.065 7.038 13.745 1.00 94.06 79 LEU A O 1
ATOM 658 N N . GLU A 1 80 ? -12.425 7.907 11.707 1.00 92.31 80 GLU A N 1
ATOM 659 C CA . GLU A 1 80 ? -13.824 7.505 11.603 1.00 92.31 80 GLU A CA 1
ATOM 660 C C . GLU A 1 80 ? -14.131 7.163 10.145 1.00 92.31 80 GLU A C 1
ATOM 662 O O . GLU A 1 80 ? -13.881 7.959 9.239 1.00 92.31 80 GLU A O 1
ATOM 667 N N . LEU A 1 81 ? -14.662 5.963 9.924 1.00 91.00 81 LEU A N 1
ATOM 668 C CA . LEU A 1 81 ? -15.094 5.475 8.626 1.00 91.00 81 LEU A CA 1
ATOM 669 C C . LEU A 1 81 ? -16.527 4.966 8.739 1.00 91.00 81 LEU A C 1
ATOM 671 O O . LEU A 1 81 ? -16.801 4.027 9.486 1.00 91.00 81 LEU A O 1
ATOM 675 N N . LYS A 1 82 ? -17.418 5.572 7.953 1.00 89.19 82 LYS A N 1
ATOM 676 C CA . LYS A 1 82 ? -18.819 5.169 7.816 1.00 89.19 82 LYS A CA 1
ATOM 677 C C . LYS A 1 82 ? -19.045 4.624 6.420 1.00 89.19 82 LYS A C 1
ATOM 679 O O . LYS A 1 82 ? -18.753 5.304 5.438 1.00 89.19 82 LYS A O 1
ATOM 684 N N . VAL A 1 83 ? -19.553 3.402 6.347 1.00 85.19 83 VAL A N 1
ATOM 685 C CA . VAL A 1 83 ? -19.873 2.726 5.094 1.00 85.19 83 VAL A CA 1
ATOM 686 C C . VAL A 1 83 ? -21.319 2.273 5.154 1.00 85.19 83 VAL A C 1
ATOM 688 O O . VAL A 1 83 ? -21.665 1.364 5.903 1.00 85.19 83 VAL A O 1
ATOM 691 N N . ASP A 1 84 ? -22.154 2.920 4.348 1.00 80.38 84 ASP A N 1
ATOM 692 C CA . ASP A 1 84 ? -23.569 2.590 4.221 1.00 80.38 84 ASP A CA 1
ATOM 693 C C . ASP A 1 84 ? -23.786 1.685 3.006 1.00 80.38 84 ASP A C 1
ATOM 695 O O . ASP A 1 84 ? -23.779 2.138 1.853 1.00 80.38 84 ASP A O 1
ATOM 699 N N . MET A 1 85 ? -23.991 0.399 3.278 1.00 74.69 85 MET A N 1
ATOM 700 C CA . MET A 1 85 ? -24.527 -0.567 2.322 1.00 74.69 85 MET A CA 1
ATOM 701 C C . MET A 1 85 ? -26.055 -0.600 2.413 1.00 74.69 85 MET A C 1
ATOM 703 O O . MET A 1 85 ? -26.647 -0.165 3.400 1.00 74.69 85 MET A O 1
ATOM 707 N N . ASN A 1 86 ? -26.702 -1.170 1.398 1.00 73.81 86 ASN A N 1
ATOM 708 C CA . ASN A 1 86 ? -28.165 -1.168 1.269 1.00 73.81 86 ASN A CA 1
ATOM 709 C C . ASN A 1 86 ? -28.881 -1.784 2.481 1.00 73.81 86 ASN A C 1
ATOM 711 O O . ASN A 1 86 ? -29.956 -1.324 2.864 1.00 73.81 86 ASN A O 1
ATOM 715 N N . THR A 1 87 ? -28.270 -2.786 3.113 1.00 75.38 87 THR A N 1
ATOM 716 C CA . THR A 1 87 ? -28.816 -3.484 4.288 1.00 75.38 87 THR A CA 1
ATOM 717 C C . THR A 1 87 ? -28.000 -3.286 5.567 1.00 75.38 87 THR A C 1
ATOM 719 O O . THR A 1 87 ? -28.509 -3.556 6.657 1.00 75.38 87 THR A O 1
ATOM 722 N N . THR A 1 88 ? -26.753 -2.818 5.459 1.00 74.62 88 THR A N 1
ATOM 723 C CA . THR A 1 88 ? -25.774 -2.842 6.556 1.00 74.62 88 THR A CA 1
ATOM 724 C C . THR A 1 88 ? -25.001 -1.530 6.619 1.00 74.62 88 THR A C 1
ATOM 726 O O . THR A 1 88 ? -24.412 -1.102 5.632 1.00 74.62 88 THR A O 1
ATOM 729 N N . CYS A 1 89 ? -24.966 -0.906 7.792 1.00 79.19 89 CYS A N 1
ATOM 730 C CA . CYS A 1 89 ? -24.130 0.260 8.063 1.00 79.19 89 CYS A CA 1
ATOM 731 C C . CYS A 1 89 ? -22.943 -0.182 8.922 1.00 79.19 89 CYS A C 1
ATOM 733 O O . CYS A 1 89 ? -23.129 -0.651 10.050 1.00 79.19 89 CYS A O 1
ATOM 735 N N . ILE A 1 90 ? -21.733 -0.035 8.384 1.00 82.19 90 ILE A N 1
ATOM 736 C CA . ILE A 1 90 ? -20.479 -0.312 9.084 1.00 82.19 90 ILE A CA 1
ATOM 737 C C . ILE A 1 90 ? -19.908 1.025 9.553 1.00 82.19 90 ILE A C 1
ATOM 739 O O . ILE A 1 90 ? -19.565 1.879 8.735 1.00 82.19 90 ILE A O 1
ATOM 743 N N . ASN A 1 91 ? -19.773 1.201 10.869 1.00 85.56 91 ASN A N 1
ATOM 744 C CA . ASN A 1 91 ? -19.077 2.347 11.448 1.00 85.56 91 ASN A CA 1
ATOM 745 C C . ASN A 1 91 ? -17.855 1.870 12.240 1.00 85.56 91 ASN A C 1
ATOM 747 O O . ASN A 1 91 ? -17.986 1.161 13.243 1.00 85.56 91 ASN A O 1
ATOM 751 N N . VAL A 1 92 ? -16.666 2.266 11.784 1.00 86.81 92 VAL A N 1
ATOM 752 C CA . VAL A 1 92 ? -15.391 1.960 12.437 1.00 86.81 92 VAL A CA 1
ATOM 753 C C . VAL A 1 92 ? -14.741 3.257 12.881 1.00 86.81 92 VAL A C 1
ATOM 755 O O . VAL A 1 92 ? -14.471 4.131 12.059 1.00 86.81 92 VAL A O 1
ATOM 758 N N . SER A 1 93 ? -14.431 3.366 14.170 1.00 89.62 93 SER A N 1
ATOM 759 C CA . SER A 1 93 ? -13.734 4.527 14.714 1.00 89.62 93 SER A CA 1
ATOM 760 C C . SER A 1 93 ? -12.582 4.140 15.639 1.00 89.62 93 SER A C 1
ATOM 762 O O . SER A 1 93 ? -12.644 3.150 16.370 1.00 89.62 93 SER A O 1
ATOM 764 N N . TYR A 1 94 ? -11.515 4.940 15.594 1.00 90.31 94 TYR A N 1
ATOM 765 C CA . TYR A 1 94 ? -10.359 4.841 16.479 1.00 90.31 94 TYR A CA 1
ATOM 766 C C . TYR A 1 94 ? -9.977 6.224 17.006 1.00 90.31 94 TYR A C 1
ATOM 768 O O . TYR A 1 94 ? -9.936 7.203 16.262 1.00 90.31 94 TYR A O 1
ATOM 776 N N . ASN A 1 95 ? -9.609 6.278 18.284 1.00 92.81 95 ASN A N 1
ATOM 777 C CA . ASN A 1 95 ? -8.971 7.436 18.901 1.00 92.81 95 ASN A CA 1
ATOM 778 C C . ASN A 1 95 ? -7.577 7.021 19.385 1.00 92.81 95 ASN A C 1
ATOM 780 O O . ASN A 1 95 ? -7.416 6.417 20.452 1.00 92.81 95 ASN A O 1
ATOM 784 N N . ILE A 1 96 ? -6.566 7.256 18.548 1.00 93.94 96 ILE A N 1
ATOM 785 C CA . ILE A 1 96 ? -5.206 6.778 18.788 1.00 93.94 96 ILE A CA 1
ATOM 786 C C . ILE A 1 96 ? -4.409 7.874 19.488 1.00 93.94 96 ILE A C 1
ATOM 788 O O . ILE A 1 96 ? -4.168 8.951 18.946 1.00 93.94 96 ILE A O 1
ATOM 792 N N . LYS A 1 97 ? -3.927 7.571 20.698 1.00 95.00 97 LYS A N 1
ATOM 793 C CA . LYS A 1 97 ? -3.052 8.479 21.451 1.00 95.00 97 LYS A CA 1
ATOM 794 C C . LYS A 1 97 ? -1.772 8.787 20.658 1.00 95.00 97 LYS A C 1
ATOM 796 O O . LYS A 1 97 ? -1.224 7.873 20.035 1.00 95.00 97 LYS A O 1
ATOM 801 N N . PRO A 1 98 ? -1.201 10.003 20.770 1.00 96.12 98 PRO A N 1
ATOM 802 C CA . PRO A 1 98 ? -0.002 10.379 20.025 1.00 96.12 98 PRO A CA 1
ATOM 803 C C . PRO A 1 98 ? 1.163 9.397 20.177 1.00 96.12 98 PRO A C 1
ATOM 805 O O . PRO A 1 98 ? 1.824 9.092 19.196 1.00 96.12 98 PRO A O 1
ATOM 808 N N . SER A 1 99 ? 1.413 8.851 21.372 1.00 95.56 99 SER A N 1
ATOM 809 C CA . SER A 1 99 ? 2.481 7.858 21.585 1.00 95.56 99 SER A CA 1
ATOM 810 C C . SER A 1 99 ? 2.309 6.600 20.725 1.00 95.56 99 SER A C 1
ATOM 812 O O . SER A 1 99 ? 3.266 6.162 20.088 1.00 95.56 99 SER A O 1
ATOM 814 N N . LEU A 1 100 ? 1.090 6.059 20.652 1.00 94.62 100 LEU A N 1
ATOM 815 C CA . LEU A 1 100 ? 0.775 4.905 19.814 1.00 94.62 100 LEU A CA 1
ATOM 816 C C . LEU A 1 100 ? 0.818 5.266 18.326 1.00 94.62 100 LEU A C 1
ATOM 818 O O . LEU A 1 100 ? 1.340 4.487 17.540 1.00 94.62 100 LEU A O 1
ATOM 822 N N . ALA A 1 101 ? 0.356 6.458 17.941 1.00 96.25 101 ALA A N 1
ATOM 823 C CA . ALA A 1 101 ? 0.432 6.927 16.558 1.00 96.25 101 ALA A CA 1
ATOM 824 C C . ALA A 1 101 ? 1.888 6.997 16.052 1.00 96.25 101 ALA A C 1
ATOM 826 O O . ALA A 1 101 ? 2.190 6.508 14.964 1.00 96.25 101 ALA A O 1
ATOM 827 N N . ARG A 1 102 ? 2.822 7.505 16.874 1.00 95.94 102 ARG A N 1
ATOM 828 C CA . ARG A 1 102 ? 4.263 7.491 16.550 1.00 95.94 102 ARG A CA 1
ATOM 829 C C . ARG A 1 102 ? 4.789 6.068 16.359 1.00 95.94 102 ARG A C 1
ATOM 831 O O . ARG A 1 102 ? 5.500 5.804 15.395 1.00 95.94 102 ARG A O 1
ATOM 838 N N . HIS A 1 103 ? 4.411 5.153 17.250 1.00 95.38 103 HIS A N 1
ATOM 839 C CA . HIS A 1 103 ? 4.803 3.748 17.150 1.00 95.38 103 HIS A CA 1
ATOM 840 C C . HIS A 1 103 ? 4.237 3.074 15.889 1.00 95.38 103 HIS A C 1
ATOM 842 O O . HIS A 1 103 ? 4.963 2.357 15.202 1.00 95.38 103 HIS A O 1
ATOM 848 N N . LEU A 1 104 ? 2.976 3.348 15.534 1.00 96.75 104 LEU A N 1
ATOM 849 C CA . LEU A 1 104 ? 2.355 2.852 14.305 1.00 96.75 104 LEU A CA 1
ATOM 850 C C . LEU A 1 104 ? 3.079 3.364 13.055 1.00 96.75 104 LEU A C 1
ATOM 852 O O . LEU A 1 104 ? 3.314 2.577 12.146 1.00 96.75 104 LEU A O 1
ATOM 856 N N . LEU A 1 105 ? 3.506 4.631 13.016 1.00 96.81 105 LEU A N 1
ATOM 857 C CA . LEU A 1 105 ? 4.317 5.148 11.905 1.00 96.81 105 LEU A CA 1
ATOM 858 C C . LEU A 1 105 ? 5.639 4.384 11.753 1.00 96.81 105 LEU A C 1
ATOM 860 O O . LEU A 1 105 ? 6.001 4.015 10.634 1.00 96.81 105 LEU A O 1
ATOM 864 N N . THR A 1 106 ? 6.324 4.085 12.861 1.00 95.38 106 THR A N 1
ATOM 865 C CA . THR A 1 106 ? 7.529 3.242 12.844 1.00 95.38 106 THR A CA 1
ATOM 866 C C . THR A 1 106 ? 7.222 1.842 12.314 1.00 95.38 106 THR A C 1
ATOM 868 O O . THR A 1 106 ? 7.944 1.347 11.449 1.00 95.38 106 THR A O 1
ATOM 871 N N . LEU A 1 107 ? 6.127 1.222 12.766 1.00 95.19 107 LEU A N 1
ATOM 872 C CA . LEU A 1 107 ? 5.689 -0.090 12.280 1.00 95.19 107 LEU A CA 1
ATOM 873 C C . LEU A 1 107 ? 5.336 -0.076 10.786 1.00 95.19 107 LEU A C 1
ATOM 875 O O . LEU A 1 107 ? 5.678 -1.004 10.059 1.00 95.19 107 LEU A O 1
ATOM 879 N N . PHE A 1 108 ? 4.674 0.971 10.294 1.00 96.19 108 PHE A N 1
ATOM 880 C CA . PHE A 1 108 ? 4.308 1.080 8.883 1.00 96.19 108 PHE A CA 1
ATOM 881 C C . PHE A 1 108 ? 5.529 1.268 7.983 1.00 96.19 108 PHE A C 1
ATOM 883 O O . PHE A 1 108 ? 5.561 0.709 6.885 1.00 96.19 108 PHE A O 1
ATOM 890 N N . MET A 1 109 ? 6.547 2.003 8.434 1.00 93.69 109 MET A N 1
ATOM 891 C CA . MET A 1 109 ? 7.815 2.104 7.709 1.00 93.69 109 MET A CA 1
ATOM 892 C C . MET A 1 109 ? 8.605 0.796 7.745 1.00 93.69 109 MET A C 1
ATOM 894 O O . MET A 1 109 ? 9.056 0.329 6.698 1.00 93.69 109 MET A O 1
ATOM 898 N N . SER A 1 110 ? 8.725 0.151 8.910 1.00 91.50 110 SER A N 1
ATOM 899 C CA . SER A 1 110 ? 9.455 -1.118 9.032 1.00 91.50 110 SER A CA 1
ATOM 900 C C . SER A 1 110 ? 8.803 -2.231 8.201 1.00 91.50 110 SER A C 1
ATOM 902 O O . SER A 1 110 ? 9.500 -2.973 7.506 1.00 91.50 110 SER A O 1
ATOM 904 N N . ALA A 1 111 ? 7.466 -2.263 8.156 1.00 91.12 111 ALA A N 1
ATOM 905 C CA . ALA A 1 111 ? 6.677 -3.163 7.319 1.00 91.12 111 ALA A CA 1
ATOM 906 C C . ALA A 1 111 ? 6.640 -2.775 5.826 1.00 91.12 111 ALA A C 1
ATOM 908 O O . ALA A 1 111 ? 5.995 -3.473 5.033 1.00 91.12 111 ALA A O 1
ATOM 909 N N . LYS A 1 112 ? 7.339 -1.702 5.427 1.00 91.44 112 LYS A N 1
ATOM 910 C CA . LYS A 1 112 ? 7.419 -1.179 4.052 1.00 91.44 112 LYS A CA 1
ATOM 911 C C . LYS A 1 112 ? 6.061 -0.771 3.469 1.00 91.44 112 LYS A C 1
ATOM 913 O O . LYS A 1 112 ? 5.831 -0.943 2.276 1.00 91.44 112 LYS A O 1
ATOM 918 N N . LEU A 1 113 ? 5.141 -0.276 4.295 1.00 93.94 113 LEU A N 1
ATOM 919 C CA . LEU A 1 113 ? 3.861 0.308 3.860 1.00 93.94 113 LEU A CA 1
ATOM 920 C C . LEU A 1 113 ? 3.989 1.813 3.585 1.00 93.94 113 LEU A C 1
ATOM 922 O O . LEU A 1 113 ? 3.274 2.363 2.749 1.00 93.94 113 LEU A O 1
ATOM 926 N N . LEU A 1 114 ? 4.912 2.475 4.283 1.00 94.88 114 LEU A N 1
ATOM 927 C CA . LEU A 1 114 ? 5.278 3.874 4.079 1.00 94.88 114 LEU A CA 1
ATOM 928 C C . LEU A 1 114 ? 6.768 3.984 3.774 1.00 94.88 114 LEU A C 1
ATOM 930 O O . LEU A 1 114 ? 7.573 3.177 4.236 1.00 94.88 114 LEU A O 1
ATOM 934 N N . HIS A 1 115 ? 7.135 5.023 3.037 1.00 92.88 115 HIS A N 1
ATOM 935 C CA . HIS A 1 115 ? 8.518 5.449 2.874 1.00 92.88 115 HIS A CA 1
ATOM 936 C C . HIS A 1 115 ? 8.598 6.975 2.882 1.00 92.88 115 HIS A C 1
ATOM 938 O O . HIS A 1 115 ? 7.575 7.664 2.878 1.00 92.88 115 HIS A O 1
ATOM 944 N N . THR A 1 116 ? 9.821 7.505 2.864 1.00 92.44 116 THR A N 1
ATOM 945 C CA . THR A 1 116 ? 10.033 8.929 2.601 1.00 92.44 116 THR A CA 1
ATOM 946 C C . THR A 1 116 ? 10.466 9.101 1.144 1.00 92.44 116 THR A C 1
ATOM 948 O O . THR A 1 116 ? 11.374 8.400 0.688 1.00 92.44 116 THR A O 1
ATOM 951 N N . PRO A 1 117 ? 9.816 9.973 0.358 1.00 89.31 117 PRO A N 1
ATOM 952 C CA . PRO A 1 117 ? 10.093 10.066 -1.072 1.00 89.31 117 PRO A CA 1
ATOM 953 C C . PRO A 1 117 ? 11.445 10.723 -1.380 1.00 89.31 117 PRO A C 1
ATOM 955 O O . PRO A 1 117 ? 12.053 10.413 -2.404 1.00 89.31 117 PRO A O 1
ATOM 958 N N . GLN A 1 118 ? 11.935 11.582 -0.478 1.00 87.06 118 GLN A N 1
ATOM 959 C CA . GLN A 1 118 ? 13.263 12.203 -0.558 1.00 87.06 118 GLN A CA 1
ATOM 960 C C . GLN A 1 118 ? 14.395 11.251 -0.146 1.00 87.06 118 GLN A C 1
ATOM 962 O O . GLN A 1 118 ? 15.516 11.411 -0.616 1.00 87.06 118 GLN A O 1
ATOM 967 N N . ASP A 1 119 ? 14.108 10.267 0.710 1.00 86.88 119 ASP A N 1
ATOM 968 C CA . ASP A 1 119 ? 15.082 9.323 1.260 1.00 86.88 119 ASP A CA 1
ATOM 969 C C . ASP A 1 119 ? 14.447 7.922 1.340 1.00 86.88 119 ASP A C 1
ATOM 971 O O . ASP A 1 119 ? 13.870 7.491 2.345 1.00 86.88 119 ASP A O 1
ATOM 975 N N . ARG A 1 120 ? 14.497 7.212 0.209 1.00 84.75 120 ARG A N 1
ATOM 976 C CA . ARG A 1 120 ? 13.810 5.923 0.028 1.00 84.75 120 ARG A CA 1
ATOM 977 C C . ARG A 1 120 ? 14.483 4.764 0.776 1.00 84.75 120 ARG A C 1
ATOM 979 O O . ARG A 1 120 ? 13.936 3.666 0.781 1.00 84.75 120 ARG A O 1
ATOM 986 N N . THR A 1 121 ? 15.643 4.985 1.390 1.00 84.25 121 THR A N 1
ATOM 987 C CA . THR A 1 121 ? 16.399 3.993 2.179 1.00 84.25 121 THR A CA 1
ATOM 988 C C . THR A 1 121 ? 16.176 4.135 3.685 1.00 84.25 121 THR A C 1
ATOM 990 O O . THR A 1 121 ? 16.533 3.251 4.455 1.00 84.25 121 THR A O 1
ATOM 993 N N . ARG A 1 122 ? 15.547 5.224 4.138 1.00 86.25 122 ARG A N 1
ATOM 994 C CA . ARG A 1 122 ? 15.345 5.494 5.566 1.00 86.25 122 ARG A CA 1
ATOM 995 C C . ARG A 1 122 ? 14.342 4.573 6.237 1.00 86.25 122 ARG A C 1
ATOM 997 O O . ARG A 1 122 ? 13.186 4.533 5.819 1.00 86.25 122 ARG A O 1
ATOM 1004 N N . SER A 1 123 ? 14.759 3.909 7.314 1.00 79.88 123 SER A N 1
ATOM 1005 C CA . SER A 1 123 ? 13.970 2.908 8.055 1.00 79.88 123 SER A CA 1
ATOM 1006 C C . SER A 1 123 ? 13.075 3.482 9.143 1.00 79.88 123 SER A C 1
ATOM 1008 O O . SER A 1 123 ? 12.090 2.843 9.506 1.00 79.88 123 SER A O 1
ATOM 1010 N N . GLU A 1 124 ? 13.374 4.688 9.622 1.00 87.44 124 GLU A N 1
ATOM 1011 C CA . GLU A 1 124 ? 12.680 5.297 10.753 1.00 87.44 124 GLU A CA 1
ATOM 1012 C C . GLU A 1 124 ? 11.969 6.608 10.391 1.00 87.44 124 GLU A C 1
ATOM 1014 O O . GLU A 1 124 ? 12.462 7.397 9.572 1.00 87.44 124 GLU A O 1
ATOM 1019 N N . PRO A 1 125 ? 10.814 6.886 11.019 1.00 89.81 125 PRO A N 1
ATOM 1020 C CA . PRO A 1 125 ? 10.087 8.121 10.787 1.00 89.81 125 PRO A CA 1
ATOM 1021 C C . PRO A 1 125 ? 10.823 9.315 11.409 1.00 89.81 125 PRO A C 1
ATOM 1023 O O . PRO A 1 125 ? 11.351 9.238 12.515 1.00 89.81 125 PRO A O 1
ATOM 1026 N N . LYS A 1 126 ? 10.811 10.461 10.720 1.00 89.81 126 LYS A N 1
ATOM 1027 C CA . LYS A 1 126 ? 11.338 11.737 11.236 1.00 89.81 126 LYS A CA 1
ATOM 1028 C C . LYS A 1 126 ? 10.268 12.821 11.123 1.00 89.81 126 LYS A C 1
ATOM 1030 O O . LYS A 1 126 ? 9.450 12.798 10.213 1.00 89.81 126 LYS A O 1
ATOM 1035 N N . GLU A 1 127 ? 10.279 13.797 12.023 1.00 86.81 127 GLU A N 1
ATOM 1036 C CA . GLU A 1 127 ? 9.214 14.810 12.062 1.00 86.81 127 G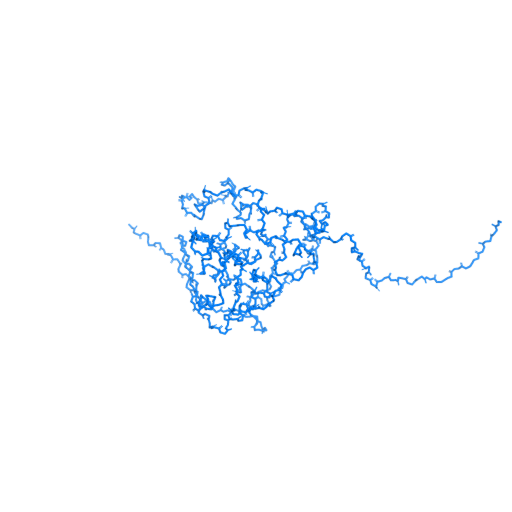LU A CA 1
ATOM 1037 C C . GLU A 1 127 ? 9.236 15.770 10.863 1.00 86.81 127 GLU A C 1
ATOM 1039 O O . GLU A 1 127 ? 8.190 16.189 10.378 1.00 86.81 127 GLU A O 1
ATOM 1044 N N . LYS A 1 128 ? 10.434 16.100 10.362 1.00 88.38 128 LYS A N 1
ATOM 1045 C CA . LYS A 1 128 ? 10.637 17.077 9.275 1.00 88.38 128 LYS A CA 1
ATOM 1046 C C . LYS A 1 128 ? 10.554 16.482 7.865 1.00 88.38 128 LYS A C 1
ATOM 1048 O O . LYS A 1 128 ? 10.869 17.178 6.906 1.00 88.38 128 LYS A O 1
ATOM 1053 N N . VAL A 1 129 ? 10.213 15.201 7.726 1.00 90.06 129 VAL A N 1
ATOM 1054 C CA . VAL A 1 129 ? 10.136 14.539 6.415 1.00 90.06 129 VAL A CA 1
ATOM 1055 C C . VAL A 1 129 ? 8.694 14.230 6.048 1.00 90.06 129 VAL A C 1
ATOM 1057 O O . VAL A 1 129 ? 7.836 14.049 6.910 1.00 90.06 129 VAL A O 1
ATOM 1060 N N . LEU A 1 130 ? 8.444 14.181 4.743 1.00 93.94 130 LEU A N 1
ATOM 1061 C CA . LEU A 1 130 ? 7.172 13.735 4.198 1.00 93.94 130 LEU A CA 1
ATOM 1062 C C . LEU A 1 130 ? 7.139 12.209 4.128 1.00 93.94 130 LEU A C 1
ATOM 1064 O O . LEU A 1 130 ? 8.159 11.562 3.875 1.00 93.94 130 LEU A O 1
ATOM 1068 N N . PHE A 1 131 ? 5.946 11.661 4.296 1.00 94.94 131 PHE A N 1
ATOM 1069 C CA . PHE A 1 131 ? 5.643 10.251 4.114 1.00 94.94 131 PHE A CA 1
ATOM 1070 C C . PHE A 1 131 ? 4.838 10.061 2.836 1.00 94.94 131 PHE A C 1
ATOM 1072 O O . PHE A 1 131 ? 4.045 10.925 2.457 1.00 94.94 131 PHE A O 1
ATOM 1079 N N . GLN A 1 132 ? 5.042 8.920 2.188 1.00 94.62 132 GLN A N 1
ATOM 1080 C CA . GLN A 1 132 ? 4.323 8.503 0.993 1.00 94.62 132 GLN A CA 1
ATOM 1081 C C . GLN A 1 132 ? 4.008 7.000 1.092 1.00 94.62 132 GLN A C 1
ATOM 1083 O O . GLN A 1 132 ? 4.862 6.232 1.558 1.00 94.62 132 GLN A O 1
ATOM 1088 N N . PRO A 1 133 ? 2.805 6.553 0.691 1.00 94.94 133 PRO A N 1
ATOM 1089 C CA . PRO A 1 133 ? 2.496 5.132 0.581 1.00 94.94 133 PRO A CA 1
ATOM 1090 C C . PRO A 1 133 ? 3.403 4.426 -0.431 1.00 94.94 133 PRO A C 1
ATOM 1092 O O . PRO A 1 133 ? 3.628 4.918 -1.535 1.00 94.94 133 PRO A O 1
ATOM 1095 N N . THR A 1 134 ? 3.911 3.249 -0.066 1.00 92.69 134 THR A N 1
ATOM 1096 C CA . THR A 1 134 ? 4.613 2.365 -1.010 1.00 92.69 134 THR A CA 1
ATOM 1097 C C . THR A 1 134 ? 3.600 1.602 -1.875 1.00 92.69 134 THR A C 1
ATOM 1099 O O . THR A 1 134 ? 2.438 1.483 -1.482 1.00 92.69 134 THR A O 1
ATOM 1102 N N . PRO A 1 135 ? 4.016 0.963 -2.985 1.00 91.06 135 PRO A N 1
ATOM 1103 C CA . PRO A 1 135 ? 3.151 0.061 -3.753 1.00 91.06 135 PRO A CA 1
ATOM 1104 C C . PRO A 1 135 ? 2.499 -1.038 -2.903 1.00 91.06 135 PRO A C 1
ATOM 1106 O O . PRO A 1 135 ? 1.322 -1.346 -3.067 1.00 91.06 135 PRO A O 1
ATOM 1109 N N . LYS A 1 136 ? 3.242 -1.587 -1.930 1.00 91.75 136 LYS A N 1
ATOM 1110 C CA . LYS A 1 136 ? 2.727 -2.565 -0.961 1.00 91.75 136 LYS A CA 1
ATOM 1111 C C . LYS A 1 136 ? 1.641 -1.955 -0.073 1.00 91.75 136 LYS A C 1
ATOM 1113 O O . LYS A 1 136 ? 0.622 -2.595 0.166 1.00 91.75 136 LYS A O 1
ATOM 1118 N N . GLY A 1 137 ? 1.859 -0.733 0.412 1.00 94.75 137 GLY A N 1
ATOM 1119 C CA . GLY A 1 137 ? 0.872 0.026 1.176 1.00 94.75 137 GLY A CA 1
ATOM 1120 C C . GLY A 1 137 ? -0.414 0.266 0.385 1.00 94.75 137 GLY A C 1
ATOM 1121 O O . GLY A 1 137 ? -1.505 -0.035 0.863 1.00 94.75 137 GLY A O 1
ATOM 1122 N N . VAL A 1 138 ? -0.281 0.704 -0.867 1.00 95.25 138 VAL A N 1
ATOM 1123 C CA . VAL A 1 138 ? -1.414 0.921 -1.779 1.00 95.25 138 VAL A CA 1
ATOM 1124 C C . VAL A 1 138 ? -2.183 -0.378 -2.037 1.00 95.25 138 VAL A C 1
ATOM 1126 O O . VAL A 1 138 ? -3.407 -0.381 -1.966 1.00 95.25 138 VAL A O 1
ATOM 1129 N N . ALA A 1 139 ? -1.495 -1.505 -2.233 1.00 93.50 139 ALA A N 1
ATOM 1130 C CA . ALA A 1 139 ? -2.146 -2.803 -2.416 1.00 93.50 139 ALA A CA 1
ATOM 1131 C C . ALA A 1 139 ? -2.893 -3.295 -1.157 1.00 93.50 139 ALA A C 1
ATOM 1133 O O . ALA A 1 139 ? -3.952 -3.916 -1.265 1.00 93.50 139 ALA A O 1
ATOM 1134 N N . VAL A 1 140 ? -2.377 -3.000 0.047 1.00 95.94 140 VAL A N 1
ATOM 1135 C CA . VAL A 1 140 ? -3.093 -3.262 1.312 1.00 95.94 140 VAL A CA 1
ATOM 1136 C C . VAL A 1 140 ? -4.372 -2.428 1.392 1.00 95.94 140 VAL A C 1
ATOM 1138 O O . VAL A 1 140 ? -5.430 -2.985 1.685 1.00 95.94 140 VAL A O 1
ATOM 1141 N N . LEU A 1 141 ? -4.286 -1.130 1.079 1.00 96.81 141 LEU A N 1
ATOM 1142 C CA . LEU A 1 141 ? -5.447 -0.240 1.020 1.00 96.81 141 LEU A CA 1
ATOM 1143 C C . LEU A 1 141 ? -6.477 -0.742 0.002 1.00 96.81 141 LEU A C 1
ATOM 1145 O O . LEU A 1 141 ? -7.658 -0.821 0.323 1.00 96.81 141 LEU A O 1
ATOM 1149 N N . GLN A 1 142 ? -6.038 -1.133 -1.196 1.00 94.88 142 GLN A N 1
ATOM 1150 C CA . GLN A 1 142 ? -6.920 -1.649 -2.241 1.00 94.88 142 GLN A CA 1
ATOM 1151 C C . GLN A 1 142 ? -7.711 -2.868 -1.761 1.00 94.88 142 GLN A C 1
ATOM 1153 O O . GLN A 1 142 ? -8.927 -2.925 -1.940 1.00 94.88 142 GLN A O 1
ATOM 1158 N N . LYS A 1 143 ? -7.034 -3.832 -1.119 1.00 93.81 143 LYS A N 1
ATOM 1159 C CA . LYS A 1 143 ? -7.706 -5.001 -0.546 1.00 93.81 143 LYS A CA 1
ATOM 1160 C C . LYS A 1 143 ? -8.760 -4.581 0.478 1.00 93.81 143 LYS A C 1
ATOM 1162 O O . LYS A 1 143 ? -9.878 -5.070 0.400 1.00 93.81 143 LYS A O 1
ATOM 1167 N N . TYR A 1 144 ? -8.423 -3.674 1.393 1.00 94.31 144 TYR A N 1
ATOM 1168 C CA . TYR A 1 144 ? -9.362 -3.207 2.413 1.00 94.31 144 TYR A CA 1
ATOM 1169 C C . TYR A 1 144 ? -10.596 -2.525 1.807 1.00 94.31 144 TYR A C 1
ATOM 1171 O O . TYR A 1 144 ? -11.720 -2.842 2.179 1.00 94.31 144 TYR A O 1
ATOM 1179 N N . VAL A 1 145 ? -10.386 -1.625 0.842 1.00 93.06 145 VAL A N 1
ATOM 1180 C CA . VAL A 1 145 ? -11.452 -0.893 0.139 1.00 93.06 145 VAL A CA 1
ATOM 1181 C C . VAL A 1 145 ? -12.409 -1.841 -0.587 1.00 93.06 145 VAL A C 1
ATOM 1183 O O . VAL A 1 145 ? -13.621 -1.625 -0.547 1.00 93.06 145 VAL A O 1
ATOM 1186 N N . ARG A 1 146 ? -11.879 -2.904 -1.205 1.00 89.88 146 ARG A N 1
ATOM 1187 C CA . ARG A 1 146 ? -12.683 -3.961 -1.831 1.00 89.88 146 ARG A CA 1
ATOM 1188 C C . ARG A 1 146 ? -13.456 -4.773 -0.796 1.00 89.88 146 ARG A C 1
ATOM 1190 O O . ARG A 1 146 ? -14.653 -4.961 -0.960 1.00 89.88 146 ARG A O 1
ATOM 1197 N N . ASP A 1 147 ? -12.786 -5.229 0.261 1.00 89.00 147 ASP A N 1
ATOM 1198 C CA . ASP A 1 147 ? -13.396 -6.088 1.283 1.00 89.00 147 ASP A CA 1
ATOM 1199 C C . ASP A 1 147 ? -14.537 -5.364 2.029 1.00 89.00 147 ASP A C 1
ATOM 1201 O O . ASP A 1 147 ? -15.533 -5.990 2.381 1.00 89.00 147 ASP A O 1
ATOM 1205 N N . ILE A 1 148 ? -14.417 -4.047 2.245 1.00 88.75 148 ILE A N 1
ATOM 1206 C CA . ILE A 1 148 ? -15.463 -3.234 2.886 1.00 88.75 148 ILE A CA 1
ATOM 1207 C C . ILE A 1 148 ? -16.498 -2.675 1.898 1.00 88.75 148 ILE A C 1
ATOM 1209 O O . ILE A 1 148 ? -17.481 -2.092 2.334 1.00 88.75 148 ILE A O 1
ATOM 1213 N N . GLY A 1 149 ? -16.290 -2.799 0.584 1.00 86.38 149 GLY A N 1
ATOM 1214 C CA . GLY A 1 149 ? -17.238 -2.331 -0.432 1.00 86.38 149 GLY A CA 1
ATOM 1215 C C . GLY A 1 149 ? -17.489 -0.818 -0.428 1.00 86.38 149 GLY A C 1
ATOM 1216 O O . GLY A 1 149 ? -18.643 -0.386 -0.444 1.00 86.38 149 GLY A O 1
ATOM 1217 N N . LEU A 1 150 ? -16.437 0.014 -0.399 1.00 86.69 150 LEU A N 1
ATOM 1218 C CA . LEU A 1 150 ? -16.629 1.471 -0.474 1.00 86.69 150 LEU A CA 1
ATOM 1219 C C . LEU A 1 150 ? -17.262 1.895 -1.805 1.00 86.69 150 LEU A C 1
ATOM 1221 O O . LEU A 1 150 ? -16.785 1.538 -2.881 1.00 86.69 150 LEU A O 1
ATOM 1225 N N . LYS A 1 151 ? -18.273 2.769 -1.724 1.00 84.94 151 LYS A N 1
ATOM 1226 C CA . LYS A 1 151 ? -18.892 3.414 -2.896 1.00 84.94 151 LYS A CA 1
ATOM 1227 C C . LYS A 1 151 ? -17.942 4.374 -3.609 1.00 84.94 151 LYS A C 1
ATOM 1229 O O . LYS A 1 151 ? -18.023 4.521 -4.818 1.00 84.94 151 LYS A O 1
ATOM 1234 N N . ARG A 1 152 ? -17.051 5.024 -2.856 1.00 88.19 152 ARG A N 1
ATOM 1235 C CA . ARG A 1 152 ? -16.016 5.915 -3.383 1.00 88.19 152 ARG A CA 1
ATOM 1236 C C . ARG A 1 152 ? -14.649 5.399 -2.965 1.00 88.19 152 ARG A C 1
ATOM 1238 O O . ARG A 1 152 ? -14.368 5.313 -1.769 1.00 88.19 152 ARG A O 1
ATOM 1245 N N . ILE A 1 153 ? -13.800 5.092 -3.937 1.00 91.94 153 ILE A N 1
ATOM 1246 C CA . ILE A 1 153 ? -12.431 4.650 -3.684 1.00 91.94 153 ILE A CA 1
ATOM 1247 C C . ILE A 1 153 ? -11.457 5.840 -3.638 1.00 91.94 153 ILE A C 1
ATOM 1249 O O . ILE A 1 153 ? -11.682 6.832 -4.341 1.00 91.94 153 ILE A O 1
ATOM 1253 N N . PRO A 1 154 ? -10.384 5.772 -2.823 1.00 94.75 154 PRO A N 1
ATOM 1254 C CA . PRO A 1 154 ? -9.356 6.812 -2.768 1.00 94.75 154 PRO A CA 1
ATOM 1255 C C . PRO A 1 154 ? -8.626 7.015 -4.103 1.00 94.75 154 PRO A C 1
ATOM 1257 O O . PRO A 1 154 ? -8.232 6.042 -4.747 1.00 94.75 154 PRO A O 1
ATOM 1260 N N . ASP A 1 155 ? -8.344 8.271 -4.462 1.00 94.31 155 ASP A N 1
ATOM 1261 C CA . ASP A 1 155 ? -7.736 8.646 -5.753 1.00 94.31 155 ASP A CA 1
ATOM 1262 C C . ASP A 1 155 ? -6.362 7.985 -5.990 1.00 94.31 155 ASP A C 1
ATOM 1264 O O . ASP A 1 155 ? -5.993 7.681 -7.123 1.00 94.31 155 ASP A O 1
ATOM 1268 N N . ILE A 1 156 ? -5.611 7.681 -4.923 1.00 95.00 156 ILE A N 1
ATOM 1269 C CA . ILE A 1 156 ? -4.332 6.961 -5.028 1.00 95.00 156 ILE A CA 1
ATOM 1270 C C . ILE A 1 156 ? -4.487 5.572 -5.677 1.00 95.00 156 ILE A C 1
ATOM 1272 O O . ILE A 1 156 ? -3.574 5.134 -6.380 1.00 95.00 156 ILE A O 1
ATOM 1276 N N . LEU A 1 157 ? -5.637 4.904 -5.503 1.00 94.50 157 LEU A N 1
ATOM 1277 C CA . LEU A 1 157 ? -5.926 3.598 -6.114 1.00 94.50 157 LEU A CA 1
ATOM 1278 C C . LEU A 1 157 ? -6.158 3.685 -7.626 1.00 94.50 157 LEU A C 1
ATOM 1280 O O . LEU A 1 157 ? -5.954 2.694 -8.325 1.00 94.50 157 LEU A O 1
ATOM 1284 N N . LEU A 1 158 ? -6.544 4.865 -8.115 1.00 92.56 158 LEU A N 1
ATOM 1285 C CA . LEU A 1 158 ? -6.737 5.176 -9.532 1.00 92.56 158 LEU A CA 1
ATOM 1286 C C . LEU A 1 158 ? -5.445 5.679 -10.202 1.00 92.56 158 LEU A C 1
ATOM 1288 O O . LEU A 1 158 ? -5.398 5.867 -11.412 1.00 92.56 158 LEU A O 1
ATOM 1292 N N . SER A 1 159 ? -4.378 5.903 -9.433 1.00 91.75 159 SER A N 1
ATOM 1293 C CA . SER A 1 159 ? -3.120 6.471 -9.928 1.00 91.75 159 SER A CA 1
ATOM 1294 C C . SER A 1 159 ? -2.086 5.406 -10.328 1.00 91.75 159 SER A C 1
ATOM 1296 O O . SER A 1 159 ? -2.265 4.203 -10.127 1.00 91.75 159 SER A O 1
ATOM 1298 N N . SER A 1 160 ? -0.933 5.839 -10.848 1.00 89.56 160 SER A N 1
ATOM 1299 C CA . SER A 1 160 ? 0.231 4.977 -11.120 1.00 89.56 160 SER A CA 1
ATOM 1300 C C . SER A 1 160 ? 0.915 4.422 -9.859 1.00 89.56 160 SER A C 1
ATOM 1302 O O . SER A 1 160 ? 1.738 3.513 -9.962 1.00 89.56 160 SER A O 1
ATOM 1304 N N . PHE A 1 161 ? 0.557 4.901 -8.659 1.00 91.12 161 PHE A N 1
ATOM 1305 C CA . PHE A 1 161 ? 1.017 4.301 -7.400 1.00 91.12 161 PHE A CA 1
ATOM 1306 C C . PHE A 1 161 ? 0.398 2.921 -7.163 1.00 91.12 161 PHE A C 1
ATOM 1308 O O . PHE A 1 161 ? 1.034 2.062 -6.542 1.00 91.12 161 PHE A O 1
ATOM 1315 N N . ASN A 1 162 ? -0.800 2.674 -7.700 1.00 91.81 162 ASN A N 1
ATOM 1316 C CA . ASN A 1 162 ? -1.389 1.347 -7.708 1.00 91.81 162 ASN A CA 1
ATOM 1317 C C . ASN A 1 162 ? -0.727 0.483 -8.788 1.00 91.81 162 ASN A C 1
ATOM 1319 O O . ASN A 1 162 ? -1.007 0.611 -9.983 1.00 91.81 162 ASN A O 1
ATOM 1323 N N . SER A 1 163 ? 0.212 -0.348 -8.343 1.00 87.69 163 SER A N 1
ATOM 1324 C CA . SER A 1 163 ? 1.204 -0.997 -9.206 1.00 87.69 163 SER A CA 1
ATOM 1325 C C . SER A 1 163 ? 1.500 -2.453 -8.840 1.00 87.69 163 SER A C 1
ATOM 1327 O O . SER A 1 163 ? 2.264 -3.110 -9.541 1.00 87.69 163 SER A O 1
ATOM 1329 N N . MET A 1 164 ? 0.932 -2.976 -7.749 1.00 85.62 164 MET A N 1
ATOM 1330 C CA . MET A 1 164 ? 1.329 -4.265 -7.180 1.00 85.62 164 MET A CA 1
ATOM 1331 C C . MET A 1 164 ? 0.118 -5.090 -6.755 1.00 85.62 164 MET A C 1
ATOM 1333 O O . MET A 1 164 ? -0.798 -4.579 -6.117 1.00 85.62 164 MET A O 1
ATOM 1337 N N . LYS A 1 165 ? 0.171 -6.400 -7.020 1.00 84.94 165 LYS A N 1
ATOM 1338 C CA . LYS A 1 165 ? -0.746 -7.393 -6.451 1.00 84.94 165 LYS A CA 1
ATOM 1339 C C . LYS A 1 165 ? -0.026 -8.203 -5.376 1.00 84.94 165 LYS A C 1
ATOM 1341 O O . LYS A 1 165 ? 1.070 -8.710 -5.603 1.00 84.94 165 LYS A O 1
ATOM 1346 N N . LEU A 1 166 ? -0.642 -8.331 -4.202 1.00 87.06 166 LEU A N 1
ATOM 1347 C CA . LEU A 1 166 ? -0.074 -9.085 -3.084 1.00 87.06 166 LEU A CA 1
ATOM 1348 C C . LEU A 1 166 ? -0.611 -10.515 -3.053 1.00 87.06 166 LEU A C 1
ATOM 1350 O O . LEU A 1 166 ? -1.822 -10.734 -3.071 1.00 87.06 166 LEU A O 1
ATOM 1354 N N . PHE A 1 167 ? 0.294 -11.481 -2.909 1.00 86.75 167 PHE A N 1
ATOM 1355 C CA . PHE A 1 167 ? -0.052 -12.811 -2.419 1.00 86.75 167 PHE A CA 1
ATOM 1356 C C . PHE A 1 167 ? -0.123 -12.764 -0.888 1.00 86.75 167 PHE A C 1
ATOM 1358 O O . PHE A 1 167 ? 0.813 -12.302 -0.233 1.00 86.75 167 PHE A O 1
ATOM 1365 N N . THR A 1 168 ? -1.242 -13.195 -0.308 1.00 88.44 168 THR A N 1
ATOM 1366 C CA . THR A 1 168 ? -1.454 -13.159 1.145 1.00 88.44 168 THR A CA 1
ATOM 1367 C C . THR A 1 168 ? -1.410 -14.573 1.693 1.00 88.44 168 THR A C 1
ATOM 1369 O O . THR A 1 168 ? -2.237 -15.395 1.318 1.00 88.44 168 THR A O 1
ATOM 1372 N N . PHE A 1 169 ? -0.469 -14.839 2.596 1.00 91.06 169 PHE A N 1
ATOM 1373 C CA . PHE A 1 169 ? -0.477 -16.073 3.371 1.00 91.06 169 PHE A CA 1
ATOM 1374 C C . PHE A 1 169 ? -1.542 -16.020 4.460 1.00 91.06 169 PHE A C 1
ATOM 1376 O O . PHE A 1 169 ? -1.762 -14.968 5.075 1.00 91.06 169 PHE A O 1
ATOM 1383 N N . GLU A 1 170 ? -2.142 -17.172 4.732 1.00 91.44 170 GLU A N 1
ATOM 1384 C CA . GLU A 1 170 ? -2.977 -17.353 5.909 1.00 91.44 170 GLU A CA 1
ATOM 1385 C C . GLU A 1 170 ? -2.140 -17.226 7.184 1.00 91.44 170 GLU A C 1
ATOM 1387 O O . GLU A 1 170 ? -0.930 -17.481 7.205 1.00 91.44 170 GLU A O 1
ATOM 1392 N N . ARG A 1 171 ? -2.782 -16.774 8.259 1.00 93.94 171 ARG A N 1
ATOM 1393 C CA . ARG A 1 171 ? -2.146 -16.602 9.564 1.00 93.94 171 ARG A CA 1
ATOM 1394 C C . ARG A 1 171 ? -2.996 -17.264 10.631 1.00 93.94 171 ARG A C 1
ATOM 1396 O O . ARG A 1 171 ? -4.220 -17.254 10.545 1.00 93.94 171 ARG A O 1
ATOM 1403 N N . SER A 1 172 ? -2.334 -17.808 11.643 1.00 94.62 172 SER A N 1
ATOM 1404 C CA . SER A 1 172 ? -2.998 -18.350 12.826 1.00 94.62 172 SER A CA 1
ATOM 1405 C C . SER A 1 172 ? -3.821 -17.262 13.515 1.00 94.62 172 SER A C 1
ATOM 1407 O O . SER A 1 172 ? -3.300 -16.191 13.827 1.00 94.62 172 SER A O 1
ATOM 1409 N N . SER A 1 173 ? -5.087 -17.554 13.810 1.00 92.62 173 SER A N 1
ATOM 1410 C CA . SER A 1 173 ? -5.979 -16.646 14.540 1.00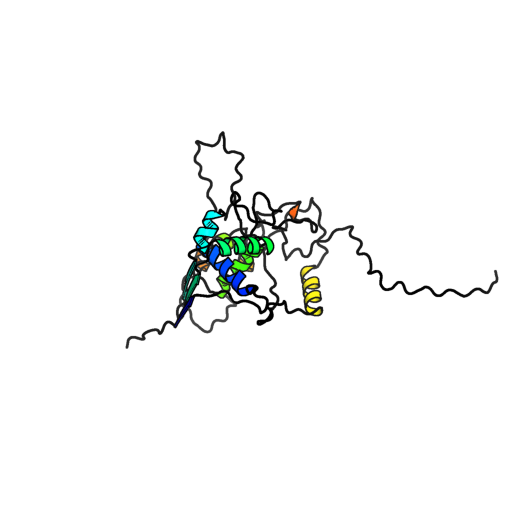 92.62 173 SER A CA 1
ATOM 1411 C C . SER A 1 173 ? -5.560 -16.421 15.997 1.00 92.62 173 SER A C 1
ATOM 1413 O O . SER A 1 173 ? -6.031 -15.479 16.624 1.00 92.62 173 SER A O 1
ATOM 1415 N N . ILE A 1 174 ? -4.665 -17.259 16.534 1.00 92.44 174 ILE A N 1
ATOM 1416 C CA . ILE A 1 174 ? -4.209 -17.194 17.929 1.00 92.44 174 ILE A CA 1
ATOM 1417 C C . ILE A 1 174 ? -2.849 -16.498 18.021 1.00 92.44 174 ILE A C 1
ATOM 1419 O O . ILE A 1 174 ? -2.659 -15.577 18.811 1.00 92.44 174 ILE A O 1
ATOM 1423 N N . THR A 1 175 ? -1.880 -16.944 17.223 1.00 94.06 175 THR A N 1
ATOM 1424 C CA . THR A 1 175 ? -0.475 -16.516 17.339 1.00 94.06 175 THR A CA 1
ATOM 1425 C C . THR A 1 175 ? -0.077 -15.462 16.315 1.00 94.06 175 THR A C 1
ATOM 1427 O O . THR A 1 175 ? 1.032 -14.941 16.388 1.00 94.06 175 THR A O 1
ATOM 1430 N N . ASP A 1 176 ? -0.941 -15.174 15.339 1.00 94.94 176 ASP A N 1
ATOM 1431 C CA . ASP A 1 176 ? -0.631 -14.359 14.163 1.00 94.94 176 ASP A CA 1
ATOM 1432 C C . ASP A 1 176 ? 0.590 -14.868 13.377 1.00 94.94 176 ASP A C 1
ATOM 1434 O O . ASP A 1 176 ? 1.216 -14.107 12.649 1.00 94.94 176 ASP A O 1
ATOM 1438 N N . SER A 1 177 ? 0.984 -16.137 13.510 1.00 93.81 177 SER A N 1
ATOM 1439 C CA . SER A 1 177 ? 2.099 -16.705 12.744 1.00 93.81 177 SER A CA 1
ATOM 1440 C C . SER A 1 177 ? 1.663 -17.060 11.324 1.00 93.81 177 SER A C 1
ATOM 1442 O O . SER A 1 177 ? 0.535 -17.508 11.119 1.00 93.81 177 SER A O 1
ATOM 1444 N N . ILE A 1 178 ? 2.560 -16.896 10.347 1.00 93.62 178 ILE A N 1
ATOM 1445 C CA . ILE A 1 178 ? 2.307 -17.277 8.950 1.00 93.62 178 ILE A CA 1
ATOM 1446 C C . ILE A 1 178 ? 2.160 -18.795 8.847 1.00 93.62 178 ILE A C 1
ATOM 1448 O O . ILE A 1 178 ? 3.076 -19.536 9.204 1.00 93.62 178 ILE A O 1
ATOM 1452 N N . ILE A 1 179 ? 1.032 -19.235 8.299 1.00 92.88 179 ILE A N 1
ATOM 1453 C CA . ILE A 1 179 ? 0.797 -20.624 7.923 1.00 92.88 179 ILE A CA 1
ATOM 1454 C C . ILE A 1 179 ? 1.362 -20.806 6.513 1.00 92.88 179 ILE A C 1
ATOM 1456 O O . ILE A 1 179 ? 0.996 -20.087 5.582 1.00 92.88 179 ILE A O 1
ATOM 1460 N N . HIS A 1 180 ? 2.298 -21.737 6.363 1.00 91.38 180 HIS A N 1
ATOM 1461 C CA . HIS A 1 180 ? 2.935 -22.038 5.087 1.00 91.38 180 HIS A CA 1
ATOM 1462 C C . HIS A 1 180 ? 3.292 -23.521 5.002 1.00 91.38 180 HIS A C 1
ATOM 1464 O O . HIS A 1 180 ? 3.396 -24.208 6.015 1.00 91.38 180 HIS A O 1
ATOM 1470 N N . SER A 1 181 ? 3.492 -23.993 3.775 1.00 92.94 181 SER A N 1
ATOM 1471 C CA . SER A 1 181 ? 4.090 -25.290 3.483 1.00 92.94 181 SER A CA 1
ATOM 1472 C C . SER A 1 181 ? 5.223 -25.101 2.481 1.00 92.94 181 SER A C 1
ATOM 1474 O O . SER A 1 181 ? 5.137 -24.233 1.607 1.00 92.94 181 SER A O 1
ATOM 1476 N N . ASP A 1 182 ? 6.265 -25.927 2.577 1.00 93.38 182 ASP A N 1
ATOM 1477 C CA . ASP A 1 182 ? 7.391 -25.887 1.634 1.00 93.38 182 ASP A CA 1
ATOM 1478 C C . ASP A 1 182 ? 6.907 -26.074 0.193 1.00 93.38 182 ASP A C 1
ATOM 1480 O O . ASP A 1 182 ? 7.346 -25.383 -0.723 1.00 93.38 182 ASP A O 1
ATOM 1484 N N . TYR A 1 183 ? 5.909 -26.937 -0.002 1.00 94.25 183 TYR A N 1
ATOM 1485 C CA . TYR A 1 183 ? 5.283 -27.158 -1.301 1.00 94.25 183 TYR A CA 1
ATOM 1486 C C . TYR A 1 183 ? 4.622 -25.891 -1.869 1.00 94.25 183 TYR A C 1
ATOM 1488 O O . TYR A 1 183 ? 4.849 -25.544 -3.029 1.00 94.25 183 TYR A O 1
ATOM 1496 N N . LEU A 1 184 ? 3.853 -25.156 -1.054 1.00 90.81 184 LEU A N 1
ATOM 1497 C CA . LEU A 1 184 ? 3.254 -23.885 -1.473 1.00 90.81 184 LEU A CA 1
ATOM 1498 C C . LEU A 1 184 ? 4.331 -22.853 -1.818 1.00 90.81 184 LEU A C 1
ATOM 1500 O O . LEU A 1 184 ? 4.189 -22.126 -2.801 1.00 90.81 184 LEU A O 1
ATOM 1504 N N . ILE A 1 185 ? 5.408 -22.800 -1.030 1.00 90.81 185 ILE A N 1
ATOM 1505 C CA . ILE A 1 185 ? 6.544 -21.913 -1.292 1.00 90.81 185 ILE A CA 1
ATOM 1506 C C . ILE A 1 185 ? 7.169 -22.255 -2.648 1.00 90.81 185 ILE A C 1
ATOM 1508 O O . ILE A 1 185 ? 7.342 -21.357 -3.470 1.00 90.81 185 ILE A O 1
ATOM 1512 N N . HIS A 1 186 ? 7.434 -23.533 -2.930 1.00 90.88 186 HIS A N 1
ATOM 1513 C CA . HIS A 1 186 ? 7.963 -23.963 -4.225 1.00 90.88 186 HIS A CA 1
ATOM 1514 C C . HIS A 1 186 ? 7.042 -23.582 -5.385 1.00 90.88 186 HIS A C 1
ATOM 1516 O O . HIS A 1 186 ? 7.518 -22.991 -6.351 1.00 90.88 186 HIS A O 1
ATOM 1522 N N . ILE A 1 187 ? 5.731 -23.824 -5.273 1.00 90.69 187 ILE A N 1
ATOM 1523 C CA . ILE A 1 187 ? 4.762 -23.415 -6.304 1.00 90.69 187 ILE A CA 1
ATOM 1524 C C . ILE A 1 187 ? 4.797 -21.902 -6.519 1.00 90.69 187 ILE A C 1
ATOM 1526 O O . ILE A 1 187 ? 4.793 -21.440 -7.662 1.00 90.69 187 ILE A O 1
ATOM 1530 N N . LEU A 1 188 ? 4.829 -21.120 -5.438 1.00 88.81 188 LEU A N 1
ATOM 1531 C CA . LEU A 1 188 ? 4.869 -19.665 -5.524 1.00 88.81 188 LEU A CA 1
ATOM 1532 C C . LEU A 1 188 ? 6.144 -19.200 -6.234 1.00 88.81 188 LEU A C 1
ATOM 1534 O O . LEU A 1 188 ? 6.059 -18.367 -7.136 1.00 88.81 188 LEU A O 1
ATOM 1538 N N . PHE A 1 189 ? 7.304 -19.766 -5.891 1.00 86.81 189 PHE A N 1
ATOM 1539 C CA . PHE A 1 189 ? 8.566 -19.480 -6.576 1.00 86.81 189 PHE A CA 1
ATOM 1540 C C . PHE A 1 189 ? 8.520 -19.882 -8.053 1.00 86.81 189 PHE A C 1
ATOM 1542 O O . PHE A 1 189 ? 8.854 -19.066 -8.905 1.00 86.81 189 PHE A O 1
ATOM 154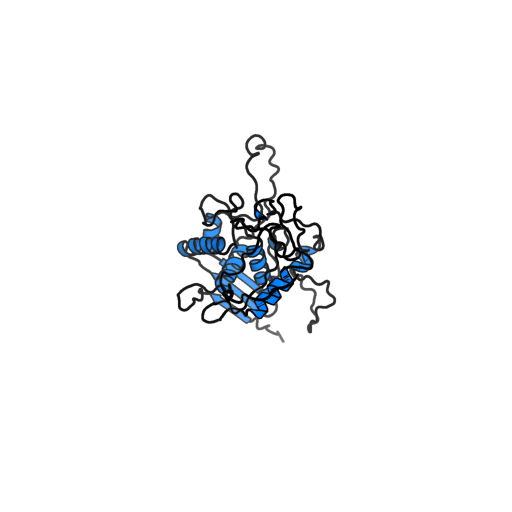9 N N . THR A 1 190 ? 8.034 -21.077 -8.395 1.00 86.56 190 THR A N 1
ATOM 1550 C CA . THR A 1 190 ? 7.882 -21.505 -9.796 1.00 86.56 190 THR A CA 1
ATOM 1551 C C . THR A 1 190 ? 6.962 -20.566 -10.577 1.00 86.56 190 THR A C 1
ATOM 1553 O O . THR A 1 190 ? 7.292 -20.164 -11.690 1.00 86.56 190 THR A O 1
ATOM 1556 N N . LYS A 1 191 ? 5.837 -20.149 -9.983 1.00 85.25 191 LYS A N 1
ATOM 1557 C CA . LYS A 1 191 ? 4.888 -19.220 -10.611 1.00 85.25 191 LYS A CA 1
ATOM 1558 C C . LYS A 1 191 ? 5.477 -17.821 -10.798 1.00 85.25 191 LYS A C 1
ATOM 1560 O O . LYS A 1 191 ? 5.197 -17.170 -11.798 1.00 85.25 191 LYS A O 1
ATOM 1565 N N . THR A 1 192 ? 6.275 -17.356 -9.839 1.00 84.06 192 THR A N 1
ATOM 1566 C CA . THR A 1 192 ? 6.878 -16.013 -9.851 1.00 84.06 192 THR A CA 1
ATOM 1567 C C . THR A 1 192 ? 8.205 -15.939 -10.599 1.00 84.06 192 THR A C 1
ATOM 1569 O O . THR A 1 192 ? 8.623 -14.844 -10.940 1.00 84.06 192 THR A O 1
ATOM 1572 N N . MET A 1 193 ? 8.878 -17.049 -10.902 1.00 82.31 193 MET A N 1
ATOM 1573 C CA . MET A 1 193 ? 10.081 -17.039 -11.750 1.00 82.31 193 MET A CA 1
ATOM 1574 C C . MET A 1 193 ? 9.771 -16.692 -13.213 1.00 82.31 193 MET A C 1
ATOM 1576 O O . MET A 1 193 ? 10.641 -16.187 -13.917 1.00 82.31 193 MET A O 1
ATOM 1580 N N . GLY A 1 194 ? 8.532 -16.912 -13.661 1.00 77.75 194 GLY A N 1
ATOM 1581 C CA . GLY A 1 194 ? 8.123 -16.674 -15.043 1.00 77.75 194 GLY A CA 1
ATOM 1582 C C . GLY A 1 194 ? 8.723 -17.684 -16.030 1.00 77.75 194 GLY A C 1
ATOM 1583 O O . GLY A 1 194 ? 9.389 -18.644 -15.653 1.00 77.75 194 GLY A O 1
ATOM 1584 N N . ALA A 1 195 ? 8.465 -17.479 -17.324 1.00 80.69 195 ALA A N 1
ATOM 1585 C CA . ALA A 1 195 ? 8.919 -18.394 -18.378 1.00 80.69 195 ALA A CA 1
ATOM 1586 C C . ALA A 1 195 ? 10.421 -18.274 -18.700 1.00 80.69 195 ALA A C 1
ATOM 1588 O O . ALA A 1 195 ? 11.002 -19.187 -19.285 1.00 80.69 195 ALA A O 1
ATOM 1589 N N . LYS A 1 196 ? 11.047 -17.136 -18.371 1.00 82.19 196 LYS A N 1
ATOM 1590 C CA . LYS A 1 196 ? 12.466 -16.853 -18.626 1.00 82.19 196 LYS A CA 1
ATOM 1591 C C . LYS A 1 196 ? 13.084 -16.121 -17.428 1.00 82.19 196 LYS A C 1
ATOM 1593 O O . LYS A 1 196 ? 12.384 -15.315 -16.820 1.00 82.19 196 LYS A O 1
ATOM 1598 N N . PRO A 1 197 ? 14.381 -16.332 -17.130 1.00 81.25 197 PRO A N 1
ATOM 1599 C CA . PRO A 1 197 ? 15.077 -15.615 -16.062 1.00 81.25 197 PRO A CA 1
ATOM 1600 C C . PRO A 1 197 ? 15.011 -14.090 -16.235 1.00 81.25 197 PRO A C 1
ATOM 1602 O O . PRO A 1 197 ? 15.413 -13.565 -17.274 1.00 81.25 197 PRO A O 1
ATOM 1605 N N . ASN A 1 198 ? 14.565 -13.370 -15.203 1.00 84.44 198 ASN A N 1
ATOM 1606 C CA . ASN A 1 198 ? 14.567 -11.906 -15.186 1.00 84.44 198 ASN A CA 1
ATOM 1607 C C . ASN A 1 198 ? 15.924 -11.383 -14.691 1.00 84.44 198 ASN A C 1
ATOM 1609 O O . ASN A 1 198 ? 16.108 -11.094 -13.510 1.00 84.44 198 ASN A O 1
ATOM 1613 N N . VAL A 1 199 ? 16.920 -11.324 -15.575 1.00 85.88 199 VAL A N 1
ATOM 1614 C CA . VAL A 1 199 ? 18.275 -10.887 -15.204 1.00 85.88 199 VAL A CA 1
ATOM 1615 C C . VAL A 1 199 ? 18.321 -9.366 -15.041 1.00 85.88 199 VAL A C 1
ATOM 1617 O O . VAL A 1 199 ? 18.035 -8.612 -15.973 1.00 85.88 199 VAL A O 1
ATOM 1620 N N . TRP A 1 200 ? 18.706 -8.903 -13.852 1.00 85.75 200 TRP A N 1
ATOM 1621 C CA . TRP A 1 200 ? 18.841 -7.480 -13.564 1.00 85.75 200 TRP A CA 1
ATOM 1622 C C . TRP A 1 200 ? 20.104 -6.882 -14.203 1.00 85.75 200 TRP A C 1
ATOM 1624 O O . TRP A 1 200 ? 21.199 -7.425 -14.066 1.00 85.75 200 TRP A O 1
ATOM 1634 N N . SER A 1 201 ? 19.946 -5.711 -14.825 1.00 83.44 201 SER A N 1
ATOM 1635 C CA . SER A 1 201 ? 21.026 -4.813 -15.243 1.00 83.44 201 SER A CA 1
ATOM 1636 C C . SER A 1 201 ? 20.630 -3.352 -14.965 1.00 83.44 201 SER A C 1
ATOM 1638 O O . SER A 1 201 ? 19.455 -3.008 -15.128 1.00 83.44 201 SER A O 1
ATOM 1640 N N . PRO A 1 202 ? 21.577 -2.456 -14.612 1.00 82.50 202 PRO A N 1
ATOM 1641 C CA . PRO A 1 202 ? 21.321 -1.017 -14.482 1.00 82.50 202 PRO A CA 1
ATOM 1642 C C . PRO A 1 202 ? 20.800 -0.342 -15.758 1.00 82.50 202 PRO A C 1
ATOM 1644 O O . PRO A 1 202 ? 20.265 0.763 -15.681 1.00 82.50 202 PRO A O 1
ATOM 1647 N N . THR A 1 203 ? 21.011 -0.967 -16.920 1.00 85.44 203 THR A N 1
ATOM 1648 C CA . THR A 1 203 ? 20.581 -0.474 -18.237 1.00 85.44 203 THR A CA 1
ATOM 1649 C C . THR A 1 203 ? 19.220 -1.011 -18.670 1.00 85.44 203 THR A C 1
ATOM 1651 O O . THR A 1 203 ? 18.735 -0.617 -19.730 1.00 85.44 203 THR A O 1
ATOM 1654 N N . ASN A 1 204 ? 18.603 -1.904 -17.887 1.00 85.44 204 ASN A N 1
ATOM 1655 C CA . ASN A 1 204 ? 17.279 -2.417 -18.217 1.00 85.44 204 ASN A CA 1
ATOM 1656 C C . ASN A 1 204 ? 16.256 -1.269 -18.214 1.00 85.44 204 ASN A C 1
ATOM 1658 O O . ASN A 1 204 ? 16.310 -0.417 -17.321 1.00 85.44 204 ASN A O 1
ATOM 1662 N N . PRO A 1 205 ? 15.317 -1.249 -19.176 1.00 84.62 205 PRO A N 1
ATOM 1663 C CA . PRO A 1 205 ? 14.201 -0.318 -19.131 1.00 84.62 205 PRO A CA 1
ATOM 1664 C C . PRO A 1 205 ? 13.315 -0.605 -17.915 1.00 84.62 205 PRO A C 1
ATOM 1666 O O . PRO A 1 205 ? 13.335 -1.707 -17.355 1.00 84.62 205 PRO A O 1
ATOM 1669 N N . ASP A 1 206 ? 12.515 0.385 -17.528 1.00 83.62 206 ASP A N 1
ATOM 1670 C CA . ASP A 1 206 ? 11.515 0.197 -16.485 1.00 83.62 206 ASP A CA 1
ATOM 1671 C C . ASP A 1 206 ? 10.498 -0.865 -16.919 1.00 83.62 206 ASP A C 1
ATOM 1673 O O . ASP A 1 206 ? 10.026 -0.883 -18.057 1.00 83.62 206 ASP A O 1
ATOM 1677 N N . ASP A 1 207 ? 10.171 -1.769 -16.000 1.00 81.56 207 ASP A N 1
ATOM 1678 C CA . ASP A 1 207 ? 9.136 -2.767 -16.241 1.00 81.56 207 ASP A CA 1
ATOM 1679 C C . ASP A 1 207 ? 7.763 -2.080 -16.356 1.00 81.56 207 ASP A C 1
ATOM 1681 O O . ASP A 1 207 ? 7.493 -1.155 -15.579 1.00 81.56 207 ASP A O 1
ATOM 1685 N N . PRO A 1 208 ? 6.893 -2.512 -17.285 1.00 84.38 208 PRO A N 1
ATOM 1686 C CA . PRO A 1 208 ? 5.539 -1.977 -17.398 1.00 84.38 208 PRO A CA 1
ATOM 1687 C C . PRO A 1 208 ? 4.706 -2.364 -16.173 1.00 84.38 208 PRO A C 1
ATOM 1689 O O . PRO A 1 208 ? 4.937 -3.406 -15.570 1.00 84.38 208 PRO A O 1
ATOM 1692 N N . LEU A 1 209 ? 3.731 -1.539 -15.800 1.00 86.94 209 LEU A N 1
ATOM 1693 C CA . LEU A 1 209 ? 2.774 -1.867 -14.746 1.00 86.94 209 LEU A CA 1
ATOM 1694 C C . LEU A 1 209 ? 1.592 -2.687 -15.284 1.00 86.94 209 LEU A C 1
ATOM 1696 O O . LEU A 1 209 ? 1.190 -2.489 -16.432 1.00 86.94 209 LEU A O 1
ATOM 1700 N N . PRO A 1 210 ? 0.945 -3.519 -14.442 1.00 86.50 210 PRO A N 1
ATOM 1701 C CA . PRO A 1 210 ? -0.351 -4.101 -14.776 1.00 86.50 210 PRO A CA 1
ATOM 1702 C C . PRO A 1 210 ? -1.378 -3.001 -15.067 1.00 86.50 210 PRO A C 1
ATOM 1704 O O . PRO A 1 210 ? -1.318 -1.924 -14.470 1.00 86.50 210 PRO A O 1
ATOM 1707 N N . CYS A 1 211 ? -2.357 -3.263 -15.931 1.00 89.12 211 CYS A N 1
ATOM 1708 C CA . CYS A 1 211 ? -3.462 -2.333 -16.156 1.00 89.12 211 CYS A CA 1
ATOM 1709 C C . CYS A 1 211 ? -4.294 -2.128 -14.873 1.00 89.12 211 CYS A C 1
ATOM 1711 O O . CYS A 1 211 ? -4.374 -3.009 -14.007 1.00 89.12 211 CYS A O 1
ATOM 1713 N N . LEU A 1 212 ? -4.922 -0.956 -14.735 1.00 89.62 212 LEU A N 1
ATOM 1714 C CA . LEU A 1 212 ? -5.779 -0.666 -13.579 1.00 89.62 212 LEU A CA 1
ATOM 1715 C C . LEU A 1 212 ? -6.989 -1.594 -13.539 1.00 89.62 212 LEU A C 1
ATOM 1717 O O . LEU A 1 212 ? -7.377 -2.007 -12.452 1.00 89.62 212 LEU A O 1
ATOM 1721 N N . SER A 1 213 ? -7.539 -1.969 -14.696 1.00 89.00 213 SER A N 1
ATOM 1722 C CA . SER A 1 213 ? -8.650 -2.921 -14.773 1.00 89.00 213 SER A CA 1
ATOM 1723 C C . SER A 1 213 ? -8.304 -4.255 -14.107 1.00 89.00 213 SER A C 1
ATOM 1725 O O . SER A 1 213 ? -9.067 -4.746 -13.278 1.00 89.00 213 SER A O 1
ATOM 1727 N N . SER A 1 214 ? -7.107 -4.795 -14.363 1.00 88.00 214 SER A N 1
ATOM 1728 C CA . SER A 1 214 ? -6.643 -6.028 -13.719 1.00 88.00 214 SER A CA 1
ATOM 1729 C C . SER A 1 214 ? -6.396 -5.864 -12.220 1.00 88.00 214 SER A C 1
ATOM 1731 O O . SER A 1 214 ? -6.677 -6.796 -11.462 1.00 88.00 214 SER A O 1
ATOM 1733 N N . LEU A 1 215 ? -5.853 -4.724 -11.780 1.00 88.00 215 LEU A N 1
ATOM 1734 C CA . LEU A 1 215 ? -5.579 -4.483 -10.361 1.00 88.00 215 LEU A CA 1
ATOM 1735 C C . LEU A 1 215 ? -6.871 -4.303 -9.572 1.00 88.00 215 LEU A C 1
ATOM 1737 O O . LEU A 1 215 ? -7.015 -4.912 -8.517 1.00 88.00 215 LEU A O 1
ATOM 1741 N N . LEU A 1 216 ? -7.811 -3.523 -10.099 1.00 88.12 216 LEU A N 1
ATOM 1742 C CA . LEU A 1 216 ? -9.114 -3.265 -9.489 1.00 88.12 216 LEU A CA 1
ATOM 1743 C C . LEU A 1 216 ? -10.091 -4.439 -9.647 1.00 88.12 216 LEU A C 1
ATOM 1745 O O . LEU A 1 216 ? -11.200 -4.354 -9.132 1.00 88.12 216 LEU A O 1
ATOM 1749 N N . GLU A 1 217 ? -9.684 -5.517 -10.331 1.00 83.44 217 GLU A N 1
ATOM 1750 C CA . GLU A 1 217 ? -10.540 -6.667 -10.663 1.00 83.44 217 GLU A CA 1
ATOM 1751 C C . GLU A 1 217 ? -11.825 -6.218 -11.381 1.00 83.44 217 GLU A C 1
ATOM 1753 O O . GLU A 1 217 ? -12.891 -6.808 -11.228 1.00 83.44 217 GLU A O 1
ATOM 1758 N N . TYR A 1 218 ? -11.705 -5.154 -12.181 1.00 74.94 218 TYR A N 1
ATOM 1759 C CA . TYR A 1 218 ? -12.773 -4.643 -13.023 1.00 74.94 218 TYR A CA 1
ATOM 1760 C C . TYR A 1 218 ? -12.924 -5.581 -14.220 1.00 74.94 218 TYR A C 1
ATOM 1762 O O . TYR A 1 218 ? -12.215 -5.468 -15.222 1.00 74.94 218 TYR A O 1
ATOM 1770 N N . THR A 1 219 ? -13.814 -6.560 -14.090 1.00 62.31 219 THR A N 1
ATOM 1771 C CA . THR A 1 219 ? -14.280 -7.358 -15.219 1.00 62.31 219 THR A CA 1
ATOM 1772 C C . THR A 1 219 ? -15.310 -6.534 -15.983 1.00 62.31 219 THR A C 1
ATOM 1774 O O . THR A 1 219 ? -16.200 -5.925 -15.392 1.00 62.31 219 THR A O 1
ATOM 1777 N N . ASN A 1 220 ? -15.188 -6.481 -17.309 1.00 55.59 220 ASN A N 1
ATOM 1778 C CA . ASN A 1 220 ? -16.207 -5.885 -18.167 1.00 55.59 220 ASN A CA 1
ATOM 1779 C C . ASN A 1 220 ? -17.483 -6.740 -18.076 1.00 55.59 220 ASN A C 1
ATOM 1781 O O . ASN A 1 220 ? -17.645 -7.642 -18.880 1.00 55.59 220 ASN A O 1
ATOM 1785 N N . ASN A 1 221 ? -18.317 -6.501 -17.061 1.00 51.06 221 ASN A N 1
ATOM 1786 C CA . ASN A 1 221 ? -19.743 -6.818 -16.884 1.00 51.06 221 ASN A CA 1
ATOM 1787 C C . ASN A 1 221 ? -20.371 -8.154 -17.363 1.00 51.06 221 ASN A C 1
ATOM 1789 O O . ASN A 1 221 ? -21.565 -8.300 -17.129 1.00 51.06 221 ASN A O 1
ATOM 1793 N N . ASP A 1 222 ? -19.670 -9.133 -17.940 1.00 51.09 222 ASP A N 1
ATOM 1794 C CA . ASP A 1 222 ? -20.339 -10.303 -18.552 1.00 51.09 222 ASP A CA 1
ATOM 1795 C C . ASP A 1 222 ? -20.280 -11.592 -17.707 1.00 51.09 222 ASP A C 1
ATOM 1797 O O . ASP A 1 222 ? -21.175 -12.424 -17.784 1.00 51.09 222 ASP A O 1
ATOM 1801 N N . ASP A 1 223 ? -19.305 -11.725 -16.799 1.00 48.50 223 ASP A N 1
ATOM 1802 C CA . ASP A 1 223 ? -19.126 -12.956 -15.999 1.00 48.50 223 ASP A CA 1
ATOM 1803 C C . ASP A 1 223 ? -19.505 -12.811 -14.513 1.00 48.50 223 ASP A C 1
ATOM 1805 O O . ASP A 1 223 ? -19.314 -13.734 -13.715 1.00 48.50 223 ASP A O 1
ATOM 1809 N N . THR A 1 224 ? -20.043 -11.660 -14.092 1.00 51.22 224 THR A N 1
ATOM 1810 C CA . THR A 1 224 ? -20.434 -11.471 -12.684 1.00 51.22 224 THR A CA 1
ATOM 1811 C C . THR A 1 224 ? -21.781 -12.140 -12.424 1.00 51.22 224 THR A C 1
ATOM 1813 O O . THR A 1 224 ? -22.838 -11.513 -12.484 1.00 51.22 224 THR A O 1
ATOM 1816 N N . PHE A 1 225 ? -21.740 -13.433 -12.110 1.00 47.81 225 PHE A N 1
ATOM 1817 C CA . PHE A 1 225 ? -22.898 -14.203 -11.668 1.00 47.81 225 PHE A CA 1
ATOM 1818 C C . PHE A 1 225 ? -23.504 -13.575 -10.399 1.00 47.81 225 PHE A C 1
ATOM 1820 O O . PHE A 1 225 ? -22.956 -13.700 -9.305 1.00 47.81 225 PHE A O 1
ATOM 1827 N N . THR A 1 226 ? -24.630 -12.874 -10.550 1.00 54.84 226 THR A N 1
ATOM 1828 C CA . THR A 1 226 ? -25.350 -12.214 -9.452 1.00 54.84 226 THR A CA 1
ATOM 1829 C C . THR A 1 226 ? -26.801 -12.684 -9.439 1.00 54.84 226 THR A C 1
ATOM 1831 O O . THR A 1 226 ? -27.488 -12.634 -10.455 1.00 54.84 226 THR A O 1
ATOM 1834 N N . PHE A 1 227 ? -27.279 -13.138 -8.277 1.00 57.59 227 PHE A N 1
ATOM 1835 C CA . PHE A 1 227 ? -28.669 -13.580 -8.082 1.00 57.59 227 PHE A CA 1
ATOM 1836 C C . PHE A 1 227 ? -29.675 -12.422 -7.984 1.00 57.59 227 PHE A C 1
ATOM 1838 O O . PHE A 1 227 ? -30.883 -12.634 -8.082 1.00 57.59 227 PHE A O 1
ATOM 1845 N N . GLU A 1 228 ? -29.196 -11.196 -7.795 1.00 54.59 228 GLU A N 1
ATOM 1846 C CA . GLU A 1 228 ? -30.012 -9.995 -7.666 1.00 54.59 228 GLU A CA 1
ATOM 1847 C C . GLU A 1 228 ? -30.040 -9.207 -8.983 1.00 54.59 228 GLU A C 1
ATOM 1849 O O . GLU A 1 228 ? -29.004 -8.817 -9.518 1.00 54.59 228 GLU A O 1
ATOM 1854 N N . LYS A 1 229 ? -31.240 -8.912 -9.503 1.00 45.66 229 LYS A N 1
ATOM 1855 C CA . LYS A 1 229 ? -31.413 -7.871 -10.528 1.00 45.66 229 LYS A CA 1
ATOM 1856 C C . LYS A 1 229 ? -31.128 -6.516 -9.877 1.00 45.66 229 LYS A C 1
ATOM 1858 O O . LYS A 1 229 ? -32.039 -5.895 -9.328 1.00 45.66 229 LYS A O 1
ATOM 1863 N N . SER A 1 230 ? -29.880 -6.066 -9.893 1.00 49.19 230 SER A N 1
ATOM 1864 C CA . SER A 1 230 ? -29.525 -4.765 -9.336 1.00 49.19 230 SER A CA 1
ATOM 1865 C C . SER A 1 230 ? -30.011 -3.640 -10.256 1.00 49.19 230 SER A C 1
ATOM 1867 O O . SER A 1 230 ? -29.812 -3.641 -11.471 1.00 49.19 230 SER A O 1
ATOM 1869 N N . LYS A 1 231 ? -30.675 -2.642 -9.661 1.00 46.97 231 LYS A N 1
ATOM 1870 C CA . LYS A 1 231 ? -30.698 -1.293 -10.237 1.00 46.97 231 LYS A CA 1
ATOM 1871 C C . LYS A 1 231 ? -29.241 -0.810 -10.321 1.00 46.97 231 LYS A C 1
ATOM 1873 O O . LYS A 1 231 ? -28.463 -1.177 -9.440 1.00 46.97 231 LYS A O 1
ATOM 1878 N N . PRO A 1 232 ? -28.864 0.011 -11.315 1.00 48.03 232 PRO A N 1
ATOM 1879 C CA . PRO A 1 232 ? -27.519 0.563 -11.400 1.00 48.03 232 PRO A CA 1
ATOM 1880 C C . PRO A 1 232 ? -27.329 1.574 -10.264 1.00 48.03 232 PRO A C 1
ATOM 1882 O O . PRO A 1 232 ? -27.555 2.770 -10.426 1.00 48.03 232 PRO A O 1
ATOM 1885 N N . GLU A 1 233 ? -26.973 1.102 -9.073 1.00 52.66 233 GLU A N 1
ATOM 1886 C CA . GLU A 1 233 ? -26.396 1.983 -8.071 1.00 52.66 233 GLU A CA 1
ATOM 1887 C C . GLU A 1 233 ? -25.004 2.372 -8.566 1.00 52.66 233 GLU A C 1
ATOM 1889 O O . GLU A 1 233 ? -24.163 1.518 -8.846 1.00 52.66 233 GLU A O 1
ATOM 1894 N N . GLN A 1 234 ? -24.795 3.678 -8.730 1.00 57.66 234 GLN A N 1
ATOM 1895 C CA . GLN A 1 234 ? -23.525 4.279 -9.121 1.00 57.66 234 GLN A CA 1
ATOM 1896 C C . GLN A 1 234 ? -22.488 3.999 -8.026 1.00 57.66 234 GLN A C 1
ATOM 1898 O O . GLN A 1 234 ? -22.353 4.754 -7.064 1.00 57.66 234 GLN A O 1
ATOM 1903 N N . GLY A 1 235 ? -21.798 2.867 -8.133 1.00 69.19 235 GLY A N 1
ATOM 1904 C CA . GLY A 1 235 ? -20.640 2.558 -7.307 1.00 69.19 235 GLY A CA 1
ATOM 1905 C C . GLY A 1 235 ? -19.406 3.342 -7.758 1.00 69.19 235 GLY A C 1
ATOM 1906 O O . GLY A 1 235 ? -19.481 4.306 -8.532 1.00 69.19 235 GLY A O 1
ATOM 1907 N N . TRP A 1 236 ? -18.239 2.890 -7.305 1.00 78.06 236 TRP A N 1
ATOM 1908 C CA . TRP A 1 236 ? -16.951 3.502 -7.640 1.00 78.06 236 TRP A CA 1
ATOM 1909 C C . TRP A 1 236 ? -16.622 3.435 -9.136 1.00 78.06 236 TRP A C 1
ATOM 1911 O O . TRP A 1 236 ? -15.749 4.164 -9.597 1.00 78.06 236 TRP A O 1
ATOM 1921 N N . GLN A 1 237 ? -17.339 2.611 -9.907 1.00 79.44 237 GLN A N 1
ATOM 1922 C CA . GLN A 1 237 ? -17.220 2.523 -11.363 1.00 79.44 237 GLN A CA 1
ATOM 1923 C C . GLN A 1 237 ? -17.435 3.884 -12.044 1.00 79.44 237 GLN A C 1
ATOM 1925 O O . GLN A 1 237 ? -16.744 4.201 -13.008 1.00 79.44 237 GLN A O 1
ATOM 1930 N N . SER A 1 238 ? -18.312 4.731 -11.492 1.00 78.50 238 SER A N 1
ATOM 1931 C CA . SER A 1 238 ? -18.530 6.101 -11.983 1.00 78.50 238 SER A CA 1
ATOM 1932 C C . SER A 1 238 ? -17.272 6.983 -11.909 1.00 78.50 238 SER A C 1
ATOM 1934 O O . SER A 1 238 ? -17.098 7.892 -12.716 1.00 78.50 238 SER A O 1
ATOM 1936 N N . GLN A 1 239 ? -16.338 6.697 -10.988 1.00 83.75 239 GLN A N 1
ATOM 1937 C CA . GLN A 1 239 ? -15.070 7.434 -10.875 1.00 83.75 239 GLN A CA 1
ATOM 1938 C C . GLN A 1 239 ? -14.109 7.144 -12.039 1.00 83.75 239 GLN A C 1
ATOM 1940 O O . GLN A 1 239 ? -13.102 7.834 -12.183 1.00 83.75 239 GLN A O 1
ATOM 1945 N N . ILE A 1 240 ? -14.399 6.117 -12.839 1.00 83.06 240 ILE A N 1
ATOM 1946 C CA . ILE A 1 240 ? -13.491 5.551 -13.837 1.00 83.06 240 ILE A CA 1
ATOM 1947 C C . ILE A 1 240 ? -13.946 5.837 -15.272 1.00 83.06 240 ILE A C 1
ATOM 1949 O O . ILE A 1 240 ? -13.155 5.676 -16.194 1.00 83.06 240 ILE A O 1
ATOM 1953 N N . GLU A 1 241 ? -15.165 6.340 -15.477 1.00 73.62 241 GLU A N 1
ATOM 1954 C CA . GLU A 1 241 ? -15.766 6.555 -16.806 1.00 73.62 241 GLU A CA 1
ATOM 1955 C C . GLU A 1 241 ? -14.876 7.342 -17.787 1.00 73.62 241 GLU A C 1
ATOM 1957 O O . GLU A 1 241 ? -14.928 7.104 -18.989 1.00 73.62 241 GLU A O 1
ATOM 1962 N N . ASN A 1 242 ? -14.020 8.236 -17.281 1.00 76.56 242 ASN A N 1
ATOM 1963 C CA . ASN A 1 242 ? -13.122 9.070 -18.088 1.00 76.56 242 ASN A CA 1
ATOM 1964 C C . ASN A 1 242 ? -11.640 8.644 -18.037 1.00 76.56 242 ASN A C 1
ATOM 1966 O O . ASN A 1 242 ? -10.776 9.394 -18.491 1.00 76.56 242 ASN A O 1
ATOM 1970 N N . MET A 1 243 ? -11.315 7.487 -17.451 1.00 82.94 243 MET A N 1
ATOM 1971 C CA . MET A 1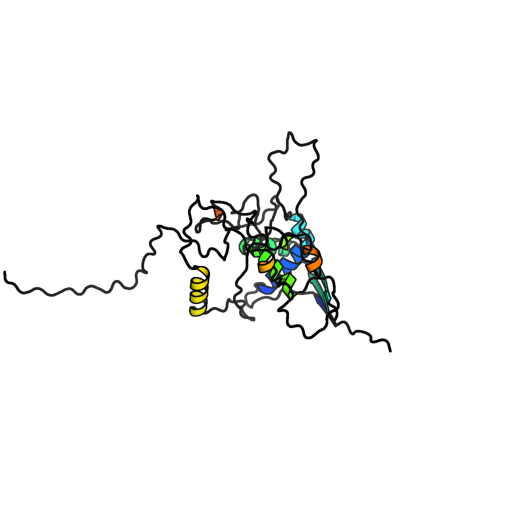 243 ? -9.937 7.006 -17.298 1.00 82.94 243 MET A CA 1
ATOM 1972 C C . MET A 1 243 ? -9.645 5.830 -18.229 1.00 82.94 243 MET A C 1
ATOM 1974 O O . MET A 1 243 ? -10.411 4.870 -18.296 1.00 82.94 243 MET A O 1
ATOM 1978 N N . ASP A 1 244 ? -8.479 5.851 -18.878 1.00 83.25 244 ASP A N 1
ATOM 1979 C CA . ASP A 1 244 ? -7.974 4.674 -19.587 1.00 83.25 244 ASP A CA 1
ATOM 1980 C C . ASP A 1 244 ? -7.426 3.642 -18.589 1.00 83.25 244 ASP A C 1
ATOM 1982 O O . ASP A 1 244 ? -6.248 3.623 -18.227 1.00 83.25 244 ASP A O 1
ATOM 1986 N N . ILE A 1 245 ? -8.312 2.774 -18.104 1.00 86.12 245 ILE A N 1
ATOM 1987 C CA . ILE A 1 245 ? -7.955 1.697 -17.172 1.00 86.12 245 ILE A CA 1
ATOM 1988 C C . ILE A 1 245 ? -7.209 0.537 -17.818 1.00 86.12 245 ILE A C 1
ATOM 1990 O O . ILE A 1 245 ? -6.647 -0.291 -17.094 1.00 86.12 245 ILE A O 1
ATOM 1994 N N . ASN A 1 246 ? -7.210 0.468 -19.149 1.00 88.00 246 ASN A N 1
ATOM 1995 C CA . ASN A 1 246 ? -6.575 -0.594 -19.918 1.00 88.00 246 ASN A CA 1
ATOM 1996 C C . ASN A 1 246 ? -5.209 -0.173 -20.472 1.00 88.00 246 ASN A C 1
ATOM 1998 O O . ASN A 1 246 ? -4.596 -0.948 -21.205 1.00 88.00 246 ASN A O 1
ATOM 2002 N N . ASP A 1 247 ? -4.701 1.000 -20.078 1.00 86.62 247 ASP A N 1
ATOM 2003 C CA . ASP A 1 247 ? -3.365 1.455 -20.446 1.00 86.62 247 ASP A CA 1
ATOM 2004 C C . ASP A 1 247 ? -2.290 0.458 -19.977 1.00 86.62 247 ASP A C 1
ATOM 2006 O O . ASP A 1 247 ? -2.003 0.301 -18.783 1.00 86.62 247 ASP A O 1
ATOM 2010 N N . SER A 1 248 ? -1.679 -0.219 -20.950 1.00 83.19 248 SER A N 1
ATOM 2011 C CA . SER A 1 248 ? -0.598 -1.185 -20.756 1.00 83.19 248 SER A CA 1
ATOM 2012 C C . SER A 1 248 ? 0.794 -0.544 -20.746 1.00 83.19 248 SER A C 1
ATOM 2014 O O . SER A 1 248 ? 1.790 -1.249 -20.595 1.00 83.19 248 SER A O 1
ATOM 2016 N N . LYS A 1 249 ? 0.895 0.775 -20.965 1.00 85.12 249 LYS A N 1
ATOM 2017 C CA . LYS A 1 249 ? 2.158 1.534 -21.003 1.00 85.12 249 LYS A CA 1
ATOM 2018 C C . LYS A 1 249 ? 2.438 2.281 -19.699 1.00 85.12 249 LYS A C 1
ATOM 2020 O O . LYS A 1 249 ? 3.394 3.053 -19.627 1.00 85.12 249 LYS A O 1
ATOM 2025 N N . ARG A 1 250 ? 1.634 2.046 -18.660 1.00 88.25 25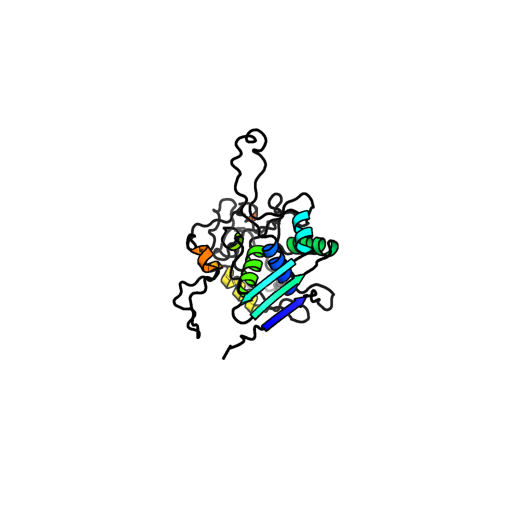0 ARG A N 1
ATOM 2026 C CA . ARG A 1 250 ? 1.815 2.633 -17.329 1.00 88.25 250 ARG A CA 1
ATOM 2027 C C . ARG A 1 250 ? 3.198 2.292 -16.771 1.00 88.25 250 ARG A C 1
ATOM 2029 O O . ARG A 1 250 ? 3.620 1.137 -16.787 1.00 88.25 250 ARG A O 1
ATOM 2036 N N . VAL A 1 251 ? 3.870 3.293 -16.208 1.00 85.00 251 VAL A N 1
ATOM 2037 C CA . VAL A 1 251 ? 5.165 3.149 -15.526 1.00 85.00 251 VAL A CA 1
ATOM 2038 C C . VAL A 1 251 ? 5.026 3.613 -14.082 1.00 85.00 251 VAL A C 1
ATOM 2040 O O . VAL A 1 251 ? 4.270 4.538 -13.775 1.00 85.00 251 VAL A O 1
ATOM 2043 N N . SER A 1 252 ? 5.752 2.963 -13.174 1.00 84.75 252 SER A N 1
ATOM 2044 C CA . SER A 1 252 ? 5.750 3.352 -11.768 1.00 84.75 252 SER A CA 1
ATOM 2045 C C . SER A 1 252 ? 6.418 4.709 -11.544 1.00 84.75 252 SER A C 1
ATOM 2047 O O . SER A 1 252 ? 7.561 4.901 -11.961 1.00 84.75 252 SER A O 1
ATOM 2049 N N . PRO A 1 253 ? 5.798 5.620 -10.772 1.00 83.44 253 PRO A N 1
ATOM 2050 C CA . PRO A 1 253 ? 6.422 6.888 -10.386 1.00 83.44 253 PRO A CA 1
ATOM 2051 C C . PRO A 1 253 ? 7.608 6.683 -9.427 1.00 83.44 253 PRO A C 1
ATOM 2053 O O . PRO A 1 253 ? 8.379 7.603 -9.144 1.00 83.44 253 PRO A O 1
ATOM 2056 N N . LEU A 1 254 ? 7.758 5.466 -8.896 1.00 82.38 254 LEU A N 1
ATOM 2057 C CA . LEU A 1 254 ? 8.836 5.075 -7.999 1.00 82.38 254 LEU A CA 1
ATOM 2058 C C . LEU A 1 254 ? 9.956 4.313 -8.720 1.00 82.38 254 LEU A C 1
ATOM 2060 O O . LEU A 1 254 ? 10.942 3.963 -8.066 1.00 82.38 254 LEU A O 1
ATOM 2064 N N . ALA A 1 255 ? 9.846 4.101 -10.035 1.00 80.88 255 ALA A N 1
ATOM 2065 C CA . ALA A 1 255 ? 10.867 3.430 -10.827 1.00 80.88 255 ALA A CA 1
ATOM 2066 C C . ALA A 1 255 ? 12.219 4.158 -10.730 1.00 80.88 255 ALA A C 1
ATOM 2068 O O . ALA A 1 255 ? 12.304 5.389 -10.763 1.00 80.88 255 ALA A O 1
ATOM 2069 N N . HIS A 1 256 ? 13.282 3.386 -10.503 1.00 81.06 256 HIS A N 1
ATOM 2070 C CA . HIS A 1 256 ? 14.641 3.905 -10.407 1.00 81.06 256 HIS A CA 1
ATOM 2071 C C . HIS A 1 256 ? 15.664 2.772 -10.527 1.00 81.06 256 HIS A C 1
ATOM 2073 O O . HIS A 1 256 ? 15.653 1.843 -9.714 1.00 81.06 256 HIS A O 1
ATOM 2079 N N . ARG A 1 257 ? 16.618 2.921 -11.454 1.00 76.56 257 ARG A N 1
ATOM 2080 C CA . ARG A 1 257 ? 17.674 1.938 -11.787 1.00 76.56 257 ARG A CA 1
ATOM 2081 C C . ARG A 1 257 ? 18.456 1.350 -10.603 1.00 76.56 257 ARG A C 1
ATOM 2083 O O . ARG A 1 257 ? 18.923 0.214 -10.671 1.00 76.56 257 ARG A O 1
ATOM 2090 N N . PHE A 1 258 ? 18.592 2.091 -9.502 1.00 72.81 258 PHE A N 1
ATOM 2091 C CA . PHE A 1 258 ? 19.321 1.622 -8.317 1.00 72.81 258 PHE A CA 1
ATOM 2092 C C . PHE A 1 258 ? 18.440 0.894 -7.291 1.00 72.81 258 PHE A C 1
ATOM 2094 O O . PHE A 1 258 ? 18.952 0.079 -6.532 1.00 72.81 258 PHE A O 1
ATOM 2101 N N . PHE A 1 259 ? 17.127 1.146 -7.272 1.00 73.31 259 PHE A N 1
ATOM 2102 C CA . PHE A 1 259 ? 16.193 0.482 -6.339 1.00 73.31 259 PHE A CA 1
ATOM 2103 C C . PHE A 1 259 ? 15.585 -0.792 -6.924 1.00 73.31 259 PHE A C 1
ATOM 2105 O O . PHE A 1 259 ? 14.955 -1.580 -6.231 1.00 73.31 259 PHE A O 1
ATOM 2112 N N . THR A 1 260 ? 15.817 -0.997 -8.211 1.00 73.00 260 THR A N 1
ATOM 2113 C CA . THR A 1 260 ? 15.557 -2.218 -8.960 1.00 73.00 260 THR A CA 1
ATOM 2114 C C . THR A 1 260 ? 16.591 -3.325 -8.744 1.00 73.00 260 THR A C 1
ATOM 2116 O O . THR A 1 260 ? 16.369 -4.447 -9.203 1.00 73.00 260 THR A O 1
ATOM 2119 N N . ASN A 1 261 ? 17.717 -2.995 -8.104 1.00 78.56 261 ASN A N 1
ATOM 2120 C CA . ASN A 1 261 ? 18.783 -3.933 -7.775 1.00 78.56 261 ASN A CA 1
ATOM 2121 C C . ASN A 1 261 ? 18.291 -4.907 -6.681 1.00 78.56 261 ASN A C 1
ATOM 2123 O O . ASN A 1 261 ? 17.841 -4.423 -5.639 1.00 78.56 261 ASN A O 1
ATOM 2127 N N . PRO A 1 262 ? 18.385 -6.241 -6.873 1.00 76.44 262 PRO A N 1
ATOM 2128 C CA . PRO A 1 262 ? 17.954 -7.211 -5.865 1.00 76.44 262 PRO A CA 1
ATOM 2129 C C . PRO A 1 262 ? 18.643 -7.065 -4.497 1.00 76.44 262 PRO A C 1
ATOM 2131 O O . PRO A 1 262 ? 18.035 -7.404 -3.488 1.00 76.44 262 PRO A O 1
ATOM 2134 N N . ASP A 1 263 ? 19.863 -6.519 -4.449 1.00 76.44 263 ASP A N 1
ATOM 2135 C CA . ASP A 1 263 ? 20.614 -6.280 -3.204 1.00 76.44 263 ASP A CA 1
ATOM 2136 C C . ASP A 1 263 ? 20.362 -4.873 -2.609 1.00 76.44 263 ASP A C 1
ATOM 2138 O O . ASP A 1 263 ? 21.041 -4.452 -1.677 1.00 76.44 263 ASP A O 1
ATOM 2142 N N . SER A 1 264 ? 19.412 -4.098 -3.149 1.00 76.75 264 SER A N 1
ATOM 2143 C CA . SER A 1 264 ? 19.112 -2.744 -2.659 1.00 76.75 264 SER A CA 1
ATOM 2144 C C . SER A 1 264 ? 18.426 -2.764 -1.291 1.00 76.75 264 SER A C 1
ATOM 2146 O O . SER A 1 264 ? 17.434 -3.453 -1.113 1.00 76.75 264 SER A O 1
ATOM 2148 N N . GLU A 1 265 ? 18.824 -1.906 -0.356 1.00 70.19 265 GLU A N 1
ATOM 2149 C CA . GLU A 1 265 ? 18.115 -1.752 0.930 1.00 70.19 265 GLU A CA 1
ATOM 2150 C C . GLU A 1 265 ? 16.902 -0.799 0.860 1.00 70.19 265 GLU A C 1
ATOM 2152 O O . GLU A 1 265 ? 16.346 -0.387 1.879 1.00 70.19 265 GLU A O 1
ATOM 2157 N N . SER A 1 266 ? 16.478 -0.398 -0.343 1.00 70.06 266 SER A N 1
ATOM 2158 C CA . SER A 1 266 ? 15.376 0.552 -0.508 1.00 70.06 266 SER A CA 1
ATOM 2159 C C . SER A 1 266 ? 14.043 0.021 0.025 1.00 70.06 266 SER A C 1
ATOM 2161 O O . SER A 1 266 ? 13.659 -1.124 -0.197 1.00 70.06 266 SER A O 1
ATOM 2163 N N . HIS A 1 267 ? 13.259 0.899 0.648 1.00 62.44 267 HIS A N 1
ATOM 2164 C CA . HIS A 1 267 ? 11.879 0.611 1.055 1.00 62.44 267 HIS A CA 1
ATOM 2165 C C . HIS A 1 267 ? 10.887 0.591 -0.094 1.00 62.44 267 HIS A C 1
ATOM 2167 O O . HIS A 1 267 ? 9.776 0.087 0.058 1.00 62.44 267 HIS A O 1
ATOM 2173 N N . THR A 1 268 ? 11.304 1.100 -1.245 1.00 61.59 268 THR A N 1
ATOM 2174 C CA . THR A 1 268 ? 10.563 1.046 -2.496 1.00 61.59 268 THR A CA 1
ATOM 2175 C C . THR A 1 268 ? 11.384 0.260 -3.504 1.00 61.59 268 THR A C 1
ATOM 2177 O O . THR A 1 268 ? 11.794 0.802 -4.531 1.00 61.59 268 THR A O 1
ATOM 2180 N N . GLN A 1 269 ? 11.680 -1.004 -3.204 1.00 63.69 269 GLN A N 1
ATOM 2181 C CA . GLN A 1 269 ? 12.109 -1.900 -4.267 1.00 63.69 269 GLN A CA 1
ATOM 2182 C C . GLN A 1 269 ? 10.937 -2.058 -5.238 1.00 63.69 269 GLN A C 1
ATOM 2184 O O . GLN A 1 269 ? 9.834 -2.473 -4.871 1.00 63.69 269 GLN A O 1
ATOM 2189 N N . TYR A 1 270 ? 11.170 -1.623 -6.470 1.00 59.94 270 TYR A N 1
ATOM 2190 C CA . TYR A 1 270 ? 10.204 -1.733 -7.545 1.00 59.94 270 TYR A CA 1
ATOM 2191 C C . TYR A 1 270 ? 10.251 -3.158 -8.093 1.00 59.94 270 TYR A C 1
ATOM 2193 O O . TYR A 1 270 ? 11.220 -3.541 -8.752 1.00 59.94 270 TYR A O 1
ATOM 2201 N N . TYR A 1 271 ? 9.207 -3.932 -7.804 1.00 60.44 271 TYR A N 1
ATOM 2202 C CA . TYR A 1 271 ? 8.981 -5.243 -8.398 1.00 60.44 271 TYR A CA 1
ATOM 2203 C C . TYR A 1 271 ? 7.653 -5.232 -9.127 1.00 60.44 271 TYR A C 1
ATOM 2205 O O . TYR A 1 271 ? 6.626 -4.896 -8.532 1.00 60.44 271 TYR A O 1
ATOM 2213 N N . VAL A 1 272 ? 7.681 -5.654 -10.386 1.00 62.34 272 VAL A N 1
ATOM 2214 C CA . VAL A 1 272 ? 6.465 -5.988 -11.116 1.00 62.34 272 VAL A CA 1
ATOM 2215 C C . VAL A 1 272 ? 6.354 -7.502 -11.180 1.00 62.34 272 VAL A C 1
ATOM 2217 O O . VAL A 1 272 ? 7.285 -8.201 -11.580 1.00 62.34 272 VAL A O 1
ATOM 2220 N N . SER A 1 273 ? 5.234 -8.020 -10.682 1.00 58.69 273 SER A N 1
ATOM 2221 C CA . SER A 1 273 ? 5.018 -9.456 -10.493 1.00 58.69 273 SER A CA 1
ATOM 2222 C C . SER A 1 273 ? 4.915 -10.244 -11.801 1.00 58.69 273 SER A C 1
ATOM 2224 O O . SER A 1 273 ? 5.118 -11.452 -11.794 1.00 58.69 273 SER A O 1
ATOM 2226 N N . ASP A 1 274 ? 4.586 -9.581 -12.906 1.00 65.19 274 ASP A N 1
ATOM 2227 C CA . ASP A 1 274 ? 4.442 -10.162 -14.248 1.00 65.19 274 ASP A CA 1
ATOM 2228 C C . ASP A 1 274 ? 5.790 -10.433 -14.943 1.00 65.19 274 ASP A C 1
ATOM 2230 O O . ASP A 1 274 ? 5.876 -11.301 -15.809 1.00 65.19 274 ASP A O 1
ATOM 2234 N N . ARG A 1 275 ? 6.856 -9.731 -14.544 1.00 72.81 275 ARG A N 1
ATOM 2235 C CA . ARG A 1 275 ? 8.217 -9.892 -15.090 1.00 72.81 275 ARG A CA 1
ATOM 2236 C C . ARG A 1 275 ? 9.029 -10.952 -14.358 1.00 72.81 275 ARG A C 1
ATOM 2238 O O . ARG A 1 275 ? 10.044 -11.412 -14.867 1.00 72.81 275 ARG A O 1
ATOM 2245 N N . GLY A 1 276 ? 8.561 -11.347 -13.183 1.00 75.50 276 GLY A N 1
ATOM 2246 C CA . GLY A 1 276 ? 9.134 -12.397 -12.361 1.00 75.50 276 GLY A CA 1
ATOM 2247 C C . GLY A 1 276 ? 10.334 -11.981 -11.507 1.00 75.50 276 GLY A C 1
ATOM 2248 O O . GLY A 1 276 ? 10.780 -10.830 -11.530 1.00 75.50 276 GLY A O 1
ATOM 2249 N N . ILE A 1 277 ? 10.830 -12.923 -10.699 1.00 80.62 277 ILE A N 1
ATOM 2250 C CA . ILE A 1 277 ? 11.897 -12.690 -9.714 1.00 80.62 277 ILE A CA 1
ATOM 2251 C C . ILE A 1 277 ? 13.194 -12.281 -10.408 1.00 80.62 277 ILE A C 1
ATOM 2253 O O . ILE A 1 277 ? 13.697 -12.980 -11.286 1.00 80.62 277 ILE A O 1
ATOM 2257 N N . ARG A 1 278 ? 13.767 -11.164 -9.956 1.00 81.81 278 ARG A N 1
ATOM 2258 C CA . ARG A 1 278 ? 15.008 -10.617 -10.503 1.00 81.81 278 ARG A CA 1
ATOM 2259 C C . ARG A 1 278 ? 16.231 -11.376 -10.008 1.00 81.81 278 ARG A C 1
ATOM 2261 O O . ARG A 1 278 ? 16.415 -11.546 -8.805 1.00 81.81 278 ARG A O 1
ATOM 2268 N N . LEU A 1 279 ? 17.084 -11.776 -10.943 1.00 80.31 279 LEU A N 1
ATOM 2269 C CA . LEU A 1 279 ? 18.292 -12.560 -10.702 1.00 80.31 279 LEU A CA 1
ATOM 2270 C C . LEU A 1 279 ? 19.539 -11.779 -11.115 1.00 80.31 279 LEU A C 1
ATOM 2272 O O . LEU A 1 279 ? 19.499 -10.934 -12.008 1.00 80.31 279 LEU A O 1
ATOM 2276 N N . PHE A 1 280 ? 20.669 -12.101 -10.493 1.00 78.19 280 PHE A N 1
ATOM 2277 C CA . PHE A 1 280 ? 21.974 -11.647 -10.960 1.00 78.19 280 PHE A CA 1
ATOM 2278 C C . PHE A 1 280 ? 22.565 -12.666 -11.921 1.00 78.19 280 PHE A C 1
ATOM 2280 O O . PHE A 1 280 ? 22.562 -13.859 -11.628 1.00 78.19 280 PHE A O 1
ATOM 2287 N N . GLN A 1 281 ? 23.146 -12.187 -13.019 1.00 68.75 281 GLN A N 1
ATOM 2288 C CA . GLN A 1 281 ? 23.782 -13.048 -14.016 1.00 68.75 281 GLN A CA 1
ATOM 2289 C C . GLN A 1 281 ? 24.935 -13.883 -13.431 1.00 68.75 281 GLN A C 1
ATOM 2291 O O . GLN A 1 281 ? 25.105 -15.037 -13.807 1.00 68.75 281 GLN A O 1
ATOM 2296 N N . ASN A 1 282 ? 25.689 -13.316 -12.481 1.00 67.25 282 ASN A N 1
ATOM 2297 C CA . ASN A 1 282 ? 26.951 -13.885 -11.994 1.00 67.25 282 ASN A CA 1
ATOM 2298 C C . ASN A 1 282 ? 26.896 -14.396 -10.543 1.00 67.25 282 ASN A C 1
ATOM 2300 O O . ASN A 1 282 ? 27.948 -14.647 -9.954 1.00 67.25 282 ASN A O 1
ATOM 2304 N N . LYS A 1 283 ? 25.713 -14.542 -9.925 1.00 62.81 283 LYS A N 1
ATOM 2305 C CA . LYS A 1 283 ? 25.640 -15.155 -8.586 1.00 62.81 283 LYS A CA 1
ATOM 2306 C C . LYS A 1 283 ? 25.734 -16.674 -8.723 1.00 62.81 283 LYS A C 1
ATOM 2308 O O . LYS A 1 283 ? 24.753 -17.341 -9.036 1.00 62.81 283 LYS A O 1
ATOM 2313 N N . ALA A 1 284 ? 26.922 -17.216 -8.471 1.00 56.28 284 ALA A N 1
ATOM 2314 C CA . ALA A 1 284 ? 27.080 -18.636 -8.199 1.00 56.28 284 ALA A CA 1
ATOM 2315 C C . ALA A 1 284 ? 26.427 -18.937 -6.842 1.00 56.28 284 ALA A C 1
ATOM 2317 O O . ALA A 1 284 ? 26.851 -18.414 -5.812 1.00 56.28 284 ALA A O 1
ATOM 2318 N N . PHE A 1 285 ? 25.372 -19.749 -6.835 1.00 57.75 285 PHE A N 1
ATOM 2319 C CA . PHE A 1 285 ? 24.829 -20.283 -5.593 1.00 57.75 285 PHE A CA 1
ATOM 2320 C C . PHE A 1 285 ? 25.808 -21.344 -5.091 1.00 57.75 285 PHE A C 1
ATOM 2322 O O . PHE A 1 285 ? 25.934 -22.407 -5.699 1.00 57.75 285 PHE A O 1
ATOM 2329 N N . GLU A 1 286 ? 26.552 -21.047 -4.024 1.00 49.72 286 GLU A N 1
ATOM 2330 C CA . GLU A 1 286 ? 27.368 -22.068 -3.371 1.00 49.72 286 GLU A CA 1
ATOM 2331 C C . GLU A 1 286 ? 26.453 -23.220 -2.937 1.00 49.72 286 GLU A C 1
ATOM 2333 O O . GLU A 1 286 ? 25.479 -23.019 -2.208 1.00 49.72 286 GLU A O 1
ATOM 2338 N N . LEU A 1 287 ? 26.754 -24.437 -3.397 1.00 48.66 287 LEU A N 1
ATOM 2339 C CA . LEU A 1 287 ? 26.099 -25.636 -2.883 1.00 48.66 287 LEU A CA 1
ATOM 2340 C C . LEU A 1 287 ? 26.314 -25.693 -1.360 1.00 48.66 287 LEU A C 1
ATOM 2342 O O . LEU A 1 287 ? 27.436 -25.457 -0.894 1.00 48.66 287 LEU A O 1
ATOM 2346 N N . PRO A 1 288 ? 25.277 -26.017 -0.566 1.00 44.81 288 PRO A N 1
ATOM 2347 C CA . PRO A 1 288 ? 25.418 -26.112 0.879 1.00 44.81 288 PRO A CA 1
ATOM 2348 C C . PRO A 1 288 ? 26.546 -27.090 1.226 1.00 44.81 288 PRO A C 1
ATOM 2350 O O . PRO A 1 288 ? 26.612 -28.198 0.696 1.00 44.81 288 PRO A O 1
ATOM 2353 N N . LYS A 1 289 ? 27.438 -26.694 2.146 1.00 47.81 289 LYS A N 1
ATOM 2354 C CA . LYS A 1 289 ? 28.622 -27.459 2.603 1.00 47.81 289 LYS A CA 1
ATOM 2355 C C . LYS A 1 289 ? 28.303 -28.781 3.337 1.00 47.81 289 LYS A C 1
ATOM 2357 O O . LYS A 1 289 ? 29.113 -29.266 4.122 1.00 47.81 289 LYS A O 1
ATOM 2362 N N . ARG A 1 290 ? 27.157 -29.412 3.083 1.00 47.53 290 ARG A N 1
ATOM 2363 C CA . ARG A 1 290 ? 26.814 -30.761 3.544 1.00 47.53 290 ARG A CA 1
ATOM 2364 C C . ARG A 1 290 ? 26.427 -31.626 2.354 1.00 47.53 290 ARG A C 1
ATOM 2366 O O . ARG A 1 290 ? 25.257 -31.724 2.024 1.00 47.53 290 ARG A O 1
ATOM 2373 N N . LEU A 1 291 ? 27.457 -32.195 1.731 1.00 45.03 291 LEU A N 1
ATOM 2374 C CA . LEU A 1 291 ? 27.521 -33.496 1.042 1.00 45.03 291 LEU A CA 1
ATOM 2375 C C . LEU A 1 291 ? 28.851 -33.561 0.266 1.00 45.03 291 LEU A C 1
ATOM 2377 O O . LEU A 1 291 ? 28.906 -33.913 -0.906 1.00 45.03 291 LEU A O 1
ATOM 2381 N N . ARG A 1 292 ? 29.971 -33.221 0.924 1.00 38.03 292 ARG A N 1
ATOM 2382 C CA . ARG A 1 292 ? 31.256 -33.791 0.503 1.00 38.03 292 ARG A CA 1
ATOM 2383 C C . ARG A 1 292 ? 31.260 -35.216 1.038 1.00 38.03 292 ARG A C 1
ATOM 2385 O O . ARG A 1 292 ? 31.706 -35.452 2.156 1.00 38.03 292 ARG A O 1
ATOM 2392 N N . LEU A 1 293 ? 30.665 -36.131 0.274 1.00 36.53 293 LEU A N 1
ATOM 2393 C CA . LEU A 1 293 ? 30.923 -37.551 0.453 1.00 36.53 293 LEU A CA 1
ATOM 2394 C C . LEU A 1 293 ? 32.436 -37.723 0.333 1.00 36.53 293 LEU A C 1
ATOM 2396 O O . LEU A 1 293 ? 33.043 -37.360 -0.673 1.00 36.53 293 LEU A O 1
ATOM 2400 N N . SER A 1 294 ? 33.033 -38.180 1.425 1.00 36.78 294 SER A N 1
ATOM 2401 C CA . SER A 1 294 ? 34.413 -38.626 1.501 1.00 36.78 294 SER A CA 1
ATOM 2402 C C . SER A 1 294 ? 34.710 -39.549 0.322 1.00 36.78 294 SER A C 1
ATOM 2404 O O . SER A 1 294 ? 34.120 -40.622 0.211 1.00 36.78 294 SER A O 1
ATOM 2406 N N . THR A 1 295 ? 35.623 -39.137 -0.552 1.00 36.59 295 THR A N 1
ATOM 2407 C CA . THR A 1 295 ? 36.296 -40.038 -1.491 1.00 36.59 295 THR A CA 1
ATOM 2408 C C . THR A 1 295 ? 36.903 -41.204 -0.710 1.00 36.59 295 THR A C 1
ATOM 2410 O O . THR A 1 295 ? 37.686 -40.938 0.209 1.00 36.59 295 THR A O 1
ATOM 2413 N N . PRO A 1 296 ? 36.606 -42.474 -1.040 1.00 35.69 296 PRO A N 1
ATOM 2414 C CA . PRO A 1 296 ? 37.371 -43.578 -0.498 1.00 35.69 296 PRO A CA 1
ATOM 2415 C C . PRO A 1 296 ? 38.722 -43.637 -1.211 1.00 35.69 296 PRO A C 1
ATOM 2417 O O . PRO A 1 296 ? 38.814 -43.642 -2.439 1.00 35.69 296 PRO A O 1
ATOM 2420 N N . LEU A 1 297 ? 39.778 -43.670 -0.407 1.00 36.50 297 LEU A N 1
ATOM 2421 C CA . LEU A 1 297 ? 41.097 -44.132 -0.812 1.00 36.50 297 LEU A CA 1
ATOM 2422 C C . LEU A 1 297 ? 41.045 -45.630 -1.165 1.00 36.50 297 LEU A C 1
ATOM 2424 O O . LEU A 1 297 ? 40.359 -46.389 -0.489 1.00 36.50 297 LEU A O 1
ATOM 2428 N N . GLN A 1 298 ? 41.894 -46.008 -2.130 1.00 31.28 298 GLN A N 1
ATOM 2429 C CA . GLN A 1 298 ? 42.331 -47.354 -2.556 1.00 31.28 298 GLN A CA 1
ATOM 2430 C C . GLN A 1 298 ? 41.580 -48.011 -3.728 1.00 31.28 298 GLN A C 1
ATOM 2432 O O . GLN A 1 298 ? 40.508 -48.572 -3.564 1.00 31.28 298 GLN A O 1
ATOM 2437 N N . GLN A 1 299 ? 42.272 -48.134 -4.868 1.00 30.34 299 GLN A N 1
ATOM 2438 C CA . GLN A 1 299 ? 43.040 -49.353 -5.161 1.00 30.34 299 GLN A CA 1
ATOM 2439 C C . GLN A 1 299 ? 44.111 -49.112 -6.241 1.00 30.34 299 GLN A C 1
ATOM 2441 O O . GLN A 1 299 ? 43.847 -48.583 -7.316 1.00 30.34 299 GLN A O 1
ATOM 2446 N N . ARG A 1 300 ? 45.349 -49.504 -5.910 1.00 34.28 300 ARG A N 1
ATOM 2447 C CA . ARG A 1 300 ? 46.417 -49.827 -6.865 1.00 34.28 300 ARG A CA 1
ATOM 2448 C C . ARG A 1 300 ? 46.110 -51.199 -7.482 1.00 34.28 300 ARG A C 1
ATOM 2450 O O . ARG A 1 300 ? 45.724 -52.082 -6.721 1.00 34.28 300 ARG A O 1
ATOM 2457 N N . LEU A 1 301 ? 46.439 -51.372 -8.767 1.00 33.88 301 LEU A N 1
ATOM 2458 C CA . LEU A 1 301 ? 47.192 -52.488 -9.390 1.00 33.88 301 LEU A CA 1
ATOM 2459 C C . LEU A 1 301 ? 46.667 -52.912 -10.777 1.00 33.88 301 LEU A C 1
ATOM 2461 O O . LEU A 1 301 ? 45.465 -52.977 -11.002 1.00 33.88 301 LEU A O 1
ATOM 2465 N N . TYR A 1 302 ? 47.651 -53.285 -11.613 1.00 32.50 302 TYR A N 1
ATOM 2466 C CA . TYR A 1 302 ? 47.640 -53.845 -12.980 1.00 32.50 302 TYR A CA 1
ATOM 2467 C C . TYR A 1 302 ? 47.358 -52.830 -14.110 1.00 32.50 302 TYR A C 1
ATOM 2469 O O . TYR A 1 302 ? 46.313 -52.205 -14.127 1.00 32.50 302 TYR A O 1
ATOM 2477 N N . GLY A 1 303 ? 48.228 -52.550 -15.090 1.00 33.22 303 GLY A N 1
ATOM 2478 C CA . GLY A 1 303 ? 49.433 -53.220 -15.584 1.00 33.22 303 GLY A CA 1
ATOM 2479 C C . GLY A 1 303 ? 49.201 -53.738 -17.011 1.00 33.22 303 GLY A C 1
ATOM 2480 O O . GLY A 1 303 ? 48.331 -54.588 -17.181 1.00 33.22 303 GLY A O 1
ATOM 2481 N N . SER A 1 304 ? 50.032 -53.284 -17.965 1.00 35.31 304 SER A N 1
ATOM 2482 C CA . SER A 1 304 ? 50.426 -53.889 -19.267 1.00 35.31 304 SER A CA 1
ATOM 2483 C C . SER A 1 304 ? 50.123 -53.032 -20.504 1.00 35.31 304 SER A C 1
ATOM 2485 O O . SER A 1 304 ? 48.964 -52.733 -20.787 1.00 35.31 304 SER A O 1
ATOM 2487 N N . GLY A 1 305 ? 51.188 -52.710 -21.248 1.00 32.75 305 GLY A N 1
ATOM 2488 C CA . GLY A 1 305 ? 51.205 -52.004 -22.529 1.00 32.75 305 GLY A CA 1
ATOM 2489 C C . GLY A 1 305 ? 52.464 -51.171 -22.671 1.00 32.75 305 GLY A C 1
ATOM 2490 O O . GLY A 1 305 ? 52.328 -49.935 -22.568 1.00 32.75 305 GLY A O 1
#

Secondary structure (DSSP, 8-state):
-------EEEEEE-PPPB-TTSPBPHHHHHHHHHHHHHHHT---------TTSTTT-TT----SS-EEHHHHHHHHHTEEEEEE-SSEEEEEEE---HHHHHHHHHHHHHTTSEE-SS-TT--S--TTSEEEE-HHHHHHHHHHHHHTT-SS--GGGGSTT---------B-TTT-PBP--HHHHHHHHHHHH-SS-EE--TTPPPPPPPPHHHHTT---SSS---SS-------GGGGTTTS-TT-TT---TT--TTTTSTT---TT----TTT--EE-TT---PPPS---PPPPP--------

Sequence (305 aa):
MVHKNRTLHELSSKNFSRTPNGLIFTNDLKTVYSIFLICLDLKEKKQNNDTKLFLLTQFTKHFHFTFSYQEAIKAMGQLELKVDMNTTCINVSYNIKPSLARHLLTLFMSAKLLHTPQDRTRSEPKEKVLFQPTPKGVAVLQKYVRDIGLKRIPDILLSSFNSMKLFTFERSSITDSIIHSDYLIHILFTKTMGAKPNVWSPTNPDDPLPCLSSLLEYTNNDDTFTFEKSKPEQGWQSQIENMDINDSKRVSPLAHRFFTNPDSESHTQYYVSDRGIRLFQNKAFELPKRLRLSTPLQQRLYGSG

pLDDT: mean 78.17, std 18.93, range [30.34, 97.81]

Radius of gyration: 25.15 Å; chains: 1; bounding box: 99×89×46 Å

Foldseek 3Di:
DDPPQQAAEDDDADDFDAAPVRHGFPVVLLLLLLLLLVLLLWAADDPPPPVPCVPPCPPDDDDGRKDAPVSQLVSQQWRWDWADDPRYIYIYIHHDHSVVSQVSQLVCLCVLQKAFLVCQLDNHDDRPTMIHGALVNLQSSLVNCVVRQALAHRVCLVDLRPFDHDDDFDADPHRRHGDDDPVVVVVLQVLQCPPDHAEADLPDDADWGQFSCVSNVPDPPDPPDDPDPDDPDNGNVVVPPPPPSRDRRRGHPSDDSQLCDPPDSGSHNDDHSNSGDYDHPPDDDPDPPPDPPDDDDDDDDDDDD